Protein AF-A0A183F9S4-F1 (afdb_monomer_lite)

Foldseek 3Di:
DPQAADEVVVVVVVLVVDDDDDVNVVCCQPPVPRYAHDLVNLVVVLVVLVPDDADPDPVSNVVSVVVNVVSVVVSVVSVVVNVVVVVVVVVVQVVLVVLLVVLVVDDDDFDPPPFALALVLAPDWFKDDWADDDDPVCNRKIFDIDRLSVLRNPDDADPPDDRRPLLVVLLSSLLSCLQRGMVLSCVLLLEAQDSHPVPPPDPRRDHDPVVVLCSSLLSRCSSRNLNDPVLVDPDFPVRCVVPPDPVNVVVCVVLVVPQDPDSVSSRVVSVVSSVVSSSSSSSSSVSNRVSSVQQNQFDQDPVSTTDHDDPPDPPPPDDDDDDDDDDDDDDDDDDDDDDDDDD

Structure (mmCIF, N/CA/C/O backbone):
data_AF-A0A183F9S4-F1
#
_entry.id   AF-A0A183F9S4-F1
#
loop_
_atom_site.group_PDB
_atom_site.id
_atom_site.type_symbol
_atom_site.label_atom_id
_atom_site.label_alt_id
_atom_site.label_comp_id
_atom_site.label_asym_id
_atom_site.label_entity_id
_atom_site.label_seq_id
_atom_site.pdbx_PDB_ins_code
_atom_site.Cartn_x
_atom_site.Cartn_y
_atom_site.Cartn_z
_atom_site.occupancy
_atom_site.B_iso_or_equiv
_atom_site.auth_seq_id
_atom_site.auth_comp_id
_atom_site.auth_asym_id
_atom_site.auth_atom_id
_atom_site.pdbx_PDB_model_num
ATOM 1 N N . MET A 1 1 ? -6.839 1.588 11.666 1.00 31.11 1 MET A N 1
ATOM 2 C CA . MET A 1 1 ? -6.232 0.799 12.757 1.00 31.11 1 MET A CA 1
ATOM 3 C C . MET A 1 1 ? -5.803 1.758 13.847 1.00 31.11 1 MET A C 1
ATOM 5 O O . MET A 1 1 ? -5.272 2.819 13.537 1.00 31.11 1 MET A O 1
ATOM 9 N N . THR A 1 2 ? -6.095 1.443 15.103 1.00 35.00 2 THR A N 1
ATOM 10 C CA . THR A 1 2 ? -5.491 2.131 16.246 1.00 35.00 2 THR A CA 1
ATOM 11 C C . THR A 1 2 ? -4.002 1.820 16.217 1.00 35.00 2 THR A C 1
ATOM 13 O O . THR A 1 2 ? -3.643 0.664 16.406 1.00 35.00 2 THR A O 1
ATOM 16 N N . LYS A 1 3 ? -3.160 2.818 15.911 1.00 53.81 3 LYS A N 1
ATOM 17 C CA . LYS A 1 3 ? -1.701 2.718 16.083 1.00 53.81 3 LYS A CA 1
ATOM 18 C C . LYS A 1 3 ? -1.423 2.095 17.452 1.00 53.81 3 LYS A C 1
ATOM 20 O O . LYS A 1 3 ? -2.066 2.518 18.421 1.00 53.81 3 LYS A O 1
ATOM 25 N N . ASP A 1 4 ? -0.531 1.109 17.516 1.00 60.81 4 ASP A N 1
ATOM 26 C CA . ASP A 1 4 ? -0.196 0.448 18.774 1.00 60.81 4 ASP A CA 1
ATOM 27 C C . ASP A 1 4 ? 0.233 1.512 19.787 1.00 60.81 4 ASP A C 1
ATOM 29 O O . ASP A 1 4 ? 1.189 2.270 19.582 1.00 60.81 4 ASP A O 1
ATOM 33 N N . LYS A 1 5 ? -0.558 1.623 20.856 1.00 67.44 5 LYS A N 1
ATOM 34 C CA . LYS A 1 5 ? -0.269 2.527 21.960 1.00 67.44 5 LYS A CA 1
ATOM 35 C C . LYS A 1 5 ? 0.823 1.888 22.797 1.00 67.44 5 LYS A C 1
ATOM 37 O O . LYS A 1 5 ? 0.617 0.813 23.359 1.00 67.44 5 LYS A O 1
ATOM 42 N N . LEU A 1 6 ? 1.971 2.545 22.892 1.00 67.81 6 LEU A N 1
ATOM 43 C CA . LEU A 1 6 ? 3.080 2.047 23.691 1.00 67.81 6 LEU A CA 1
ATOM 44 C C . LEU A 1 6 ? 3.131 2.783 25.035 1.00 67.81 6 LEU A C 1
ATOM 46 O O . LEU A 1 6 ? 3.209 4.017 25.057 1.00 67.81 6 LEU A O 1
ATOM 50 N N . PRO A 1 7 ? 3.121 2.052 26.164 1.00 73.62 7 PRO A N 1
ATOM 51 C CA . PRO A 1 7 ? 3.350 2.647 27.472 1.00 73.62 7 PRO A CA 1
ATOM 52 C C . PRO A 1 7 ? 4.742 3.283 27.540 1.00 73.62 7 PRO A C 1
ATOM 54 O O . PRO A 1 7 ? 5.749 2.612 27.298 1.00 73.62 7 PRO A O 1
ATOM 57 N N . LEU A 1 8 ? 4.806 4.559 27.924 1.00 70.31 8 LEU A N 1
ATOM 58 C CA . LEU A 1 8 ? 6.058 5.322 28.000 1.00 70.31 8 LEU A CA 1
ATOM 59 C C . LEU A 1 8 ? 7.090 4.694 28.937 1.00 70.31 8 LEU A C 1
ATOM 61 O O . LEU A 1 8 ? 8.274 4.731 28.630 1.00 70.31 8 LEU A O 1
ATOM 65 N N . GLY A 1 9 ? 6.659 4.062 30.033 1.00 69.38 9 GLY A N 1
ATOM 66 C CA . GLY A 1 9 ? 7.574 3.365 30.943 1.00 69.38 9 GLY A CA 1
ATOM 67 C C . GLY A 1 9 ? 8.291 2.184 30.280 1.00 69.38 9 GLY A C 1
ATOM 68 O O . GLY A 1 9 ? 9.494 2.012 30.454 1.00 69.38 9 GLY A O 1
ATOM 69 N N . LYS A 1 10 ? 7.584 1.405 29.448 1.00 73.56 10 LYS A N 1
ATOM 70 C CA . LYS A 1 10 ? 8.188 0.300 28.682 1.00 73.56 10 LYS A CA 1
ATOM 71 C C . LYS A 1 10 ? 9.096 0.817 27.572 1.00 73.56 10 LYS A C 1
ATOM 73 O O . LYS A 1 10 ? 10.141 0.225 27.325 1.00 73.56 10 LYS A O 1
ATOM 78 N N . LEU A 1 11 ? 8.706 1.919 26.929 1.00 71.06 11 LEU A N 1
ATOM 79 C CA . LEU A 1 11 ? 9.535 2.586 25.930 1.00 71.06 11 LEU A CA 1
ATOM 80 C C . LEU A 1 11 ? 10.833 3.117 26.548 1.00 71.06 11 LEU A C 1
ATOM 82 O O . LEU A 1 11 ? 11.902 2.860 26.011 1.00 71.06 11 LEU A O 1
ATOM 86 N N . GLY 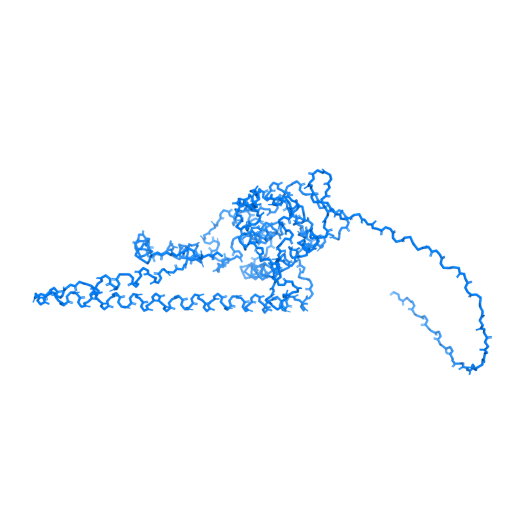A 1 12 ? 10.745 3.805 27.688 1.00 70.31 12 GLY A N 1
ATOM 87 C CA . GLY A 1 12 ? 11.902 4.312 28.421 1.00 70.31 12 GLY A CA 1
ATOM 88 C C . GLY A 1 12 ? 12.854 3.189 28.825 1.00 70.31 12 GLY A C 1
ATOM 89 O O . GLY A 1 12 ? 14.044 3.285 28.557 1.00 70.31 12 GLY A O 1
ATOM 90 N N . LEU A 1 13 ? 12.329 2.082 29.362 1.00 72.19 13 LEU A N 1
ATOM 91 C CA . LEU A 1 13 ? 13.128 0.892 29.676 1.00 72.19 13 LEU A CA 1
ATOM 92 C C . LEU A 1 13 ? 13.815 0.303 28.440 1.00 72.19 13 LEU A C 1
ATOM 94 O O . LEU A 1 13 ? 15.001 -0.002 28.502 1.00 72.19 13 LEU A O 1
ATOM 98 N N . ALA A 1 14 ? 13.097 0.171 27.322 1.00 68.12 14 ALA A N 1
ATOM 99 C CA . ALA A 1 14 ? 13.672 -0.331 26.077 1.00 68.12 14 ALA A CA 1
ATOM 100 C C . ALA A 1 14 ? 14.771 0.601 25.542 1.00 68.12 14 ALA A C 1
ATOM 102 O O . ALA A 1 14 ? 15.812 0.127 25.107 1.00 68.12 14 ALA A O 1
ATOM 103 N N . ILE A 1 15 ? 14.578 1.922 25.623 1.00 69.25 15 ILE A N 1
ATOM 104 C CA . ILE A 1 15 ? 15.583 2.913 25.217 1.00 69.25 15 ILE A CA 1
ATOM 105 C C . ILE A 1 15 ? 16.813 2.850 26.128 1.00 69.25 15 ILE A C 1
ATOM 107 O O . ILE A 1 15 ? 17.928 2.838 25.623 1.00 69.25 15 ILE A O 1
ATOM 111 N N . CYS A 1 16 ? 16.633 2.756 27.447 1.00 69.56 16 CYS A N 1
ATOM 112 C CA . CYS A 1 16 ? 17.742 2.631 28.399 1.00 69.56 16 CYS A CA 1
ATOM 113 C C . CYS A 1 16 ? 18.546 1.333 28.231 1.00 69.56 16 CYS A C 1
ATOM 115 O O . CYS A 1 16 ? 19.685 1.266 28.680 1.00 69.56 16 CYS A O 1
ATOM 117 N N . GLN A 1 17 ? 17.958 0.303 27.619 1.00 69.62 17 GLN A N 1
ATOM 118 C CA . GLN A 1 17 ? 18.630 -0.963 27.314 1.00 69.62 17 GLN A CA 1
ATOM 119 C C . GLN A 1 17 ? 19.451 -0.915 26.015 1.00 69.62 17 GLN A C 1
ATOM 121 O O . GLN A 1 17 ? 20.203 -1.852 25.752 1.00 69.62 17 GLN A O 1
ATOM 126 N N . HIS A 1 18 ? 19.326 0.145 25.209 1.00 63.94 18 HIS A N 1
ATOM 127 C CA . HIS A 1 18 ? 20.094 0.337 23.981 1.00 63.94 18 HIS A CA 1
ATOM 128 C C . HIS A 1 18 ? 21.225 1.353 24.193 1.00 63.94 18 HIS A C 1
ATOM 130 O O . HIS A 1 18 ? 21.000 2.453 24.695 1.00 63.94 18 HIS A O 1
ATOM 136 N N . ASP A 1 19 ? 22.445 0.983 23.794 1.00 54.03 19 ASP A N 1
ATOM 137 C CA . ASP A 1 19 ? 23.631 1.835 23.924 1.00 54.03 19 ASP A CA 1
ATOM 138 C C . ASP A 1 19 ? 23.555 3.074 23.006 1.00 54.03 19 ASP A C 1
ATOM 140 O O . ASP A 1 19 ? 22.995 3.034 21.908 1.00 54.03 19 ASP A O 1
ATOM 144 N N . ILE A 1 20 ? 24.143 4.184 23.461 1.00 56.69 20 ILE A N 1
ATOM 145 C CA . ILE A 1 20 ? 23.865 5.584 23.057 1.00 56.69 20 ILE A CA 1
ATOM 146 C C . ILE A 1 20 ? 24.221 5.934 21.583 1.00 56.69 20 ILE A C 1
ATOM 148 O O . ILE A 1 20 ? 24.004 7.060 21.139 1.00 56.69 20 ILE A O 1
ATOM 152 N N . LEU A 1 21 ? 24.733 4.999 20.775 1.00 59.22 21 LEU A N 1
ATOM 153 C CA . LEU A 1 21 ? 25.225 5.274 19.412 1.00 59.22 21 LEU A CA 1
ATOM 154 C C . LEU A 1 21 ? 24.376 4.620 18.295 1.00 59.22 21 LEU A C 1
ATOM 156 O O . LEU A 1 21 ? 23.160 4.787 18.265 1.00 59.22 21 LEU A O 1
ATOM 160 N N . ALA A 1 22 ? 24.983 3.984 17.288 1.00 53.28 22 ALA A N 1
ATOM 161 C CA . ALA A 1 22 ? 24.347 3.671 15.994 1.00 53.28 22 ALA A CA 1
ATOM 162 C C . ALA A 1 22 ? 23.080 2.784 16.072 1.00 53.28 22 ALA A C 1
ATOM 164 O O . ALA A 1 22 ? 22.198 2.874 15.205 1.00 53.28 22 ALA A O 1
ATOM 165 N N . ASP A 1 23 ? 22.954 1.985 17.133 1.00 56.38 23 ASP A N 1
ATOM 166 C CA . ASP A 1 23 ? 21.784 1.144 17.393 1.00 56.38 23 ASP A CA 1
ATOM 167 C C . ASP A 1 23 ? 20.556 1.962 17.807 1.00 56.38 23 ASP A C 1
ATOM 169 O O . ASP A 1 23 ? 19.437 1.609 17.432 1.00 56.38 23 ASP A O 1
ATOM 173 N N . TYR A 1 24 ? 20.745 3.106 18.474 1.00 60.88 24 TYR A N 1
ATOM 174 C CA . TYR A 1 24 ? 19.657 3.998 18.878 1.00 60.88 24 TYR A CA 1
ATOM 175 C C . TYR A 1 24 ? 18.937 4.597 17.663 1.00 60.88 24 TYR A C 1
ATOM 177 O O . TYR A 1 24 ? 17.716 4.501 17.545 1.00 60.88 24 TYR A O 1
ATOM 185 N N . HIS A 1 25 ? 19.676 5.153 16.699 1.00 57.00 25 HIS A N 1
ATOM 186 C CA . HIS A 1 25 ? 19.072 5.739 15.495 1.00 57.00 25 HIS A CA 1
ATOM 187 C C . HIS A 1 25 ? 18.354 4.698 14.628 1.00 57.00 25 HIS A C 1
ATOM 189 O O . HIS A 1 25 ? 17.280 4.981 14.087 1.00 57.00 25 HIS A O 1
ATOM 195 N N . THR A 1 26 ? 18.915 3.492 14.523 1.00 58.22 26 THR A N 1
ATOM 196 C CA . THR A 1 26 ? 18.311 2.383 13.774 1.00 58.22 26 THR A CA 1
ATOM 197 C C . THR A 1 26 ? 17.056 1.864 14.474 1.00 58.22 26 THR A C 1
ATOM 199 O O . THR A 1 26 ? 16.029 1.667 13.820 1.00 58.22 26 THR A O 1
ATOM 202 N N . PHE A 1 27 ? 17.098 1.714 15.801 1.00 60.97 27 PHE A N 1
ATOM 203 C CA . PHE A 1 27 ? 15.953 1.335 16.625 1.00 60.97 27 PHE A CA 1
ATOM 204 C C . PHE A 1 27 ? 14.816 2.352 16.498 1.00 60.97 27 PHE A C 1
ATOM 206 O O . PHE A 1 27 ? 13.700 1.981 16.135 1.00 60.97 27 PHE A O 1
ATOM 213 N N . ILE A 1 28 ? 15.103 3.641 16.692 1.00 63.38 28 ILE A N 1
ATOM 214 C CA . ILE A 1 28 ? 14.109 4.715 16.595 1.00 63.38 28 ILE A CA 1
ATOM 215 C C . ILE A 1 28 ? 13.491 4.762 15.192 1.00 63.38 28 ILE A C 1
ATOM 217 O O . ILE A 1 28 ? 12.269 4.738 15.055 1.00 63.38 28 ILE A O 1
ATOM 221 N N . SER A 1 29 ? 14.314 4.739 14.142 1.00 57.09 29 SER A N 1
ATOM 222 C CA . SER A 1 29 ? 13.833 4.870 12.759 1.00 57.09 29 SER A CA 1
ATOM 223 C C . SER A 1 29 ? 13.060 3.643 12.263 1.00 57.09 29 SER A C 1
ATOM 225 O O . SER A 1 29 ? 12.160 3.785 11.440 1.00 57.09 29 SER A O 1
ATOM 227 N N . CYS A 1 30 ? 13.384 2.436 12.744 1.00 53.50 30 CYS A N 1
ATOM 228 C CA . CYS A 1 30 ? 12.734 1.199 12.295 1.00 53.50 30 CYS A CA 1
ATOM 229 C C . CYS A 1 30 ? 11.545 0.764 13.159 1.00 53.50 30 CYS A C 1
ATOM 231 O O . CYS A 1 30 ? 10.660 0.090 12.640 1.00 53.50 30 CYS A O 1
ATOM 233 N N . LYS A 1 31 ? 11.540 1.074 14.464 1.00 58.03 31 LYS A N 1
ATOM 234 C CA . LYS A 1 31 ? 10.517 0.599 15.415 1.00 58.03 31 LYS A CA 1
ATOM 235 C C . LYS A 1 31 ? 9.542 1.686 15.855 1.00 58.03 31 LYS A C 1
ATOM 237 O O . LYS A 1 31 ? 8.407 1.346 16.165 1.00 58.03 31 LYS A O 1
ATOM 242 N N . MET A 1 32 ? 9.942 2.962 15.891 1.00 59.66 32 MET A N 1
ATOM 243 C CA . MET A 1 32 ? 9.060 4.036 16.375 1.00 59.66 32 MET A CA 1
ATOM 244 C C . MET A 1 32 ? 8.241 4.734 15.287 1.00 59.66 32 MET A C 1
ATOM 246 O O . MET A 1 32 ? 7.416 5.578 15.627 1.00 59.66 32 MET A O 1
ATOM 250 N N . GLY A 1 33 ? 8.417 4.385 14.007 1.00 56.62 33 GLY A N 1
ATOM 251 C CA . GLY A 1 33 ? 7.703 5.029 12.894 1.00 56.62 33 GLY A CA 1
ATOM 252 C C . GLY A 1 33 ? 6.175 5.046 13.052 1.00 56.62 33 GLY A C 1
ATOM 253 O O . GLY A 1 33 ? 5.537 6.037 12.700 1.00 56.62 33 GLY A O 1
ATOM 254 N N . ASP A 1 34 ? 5.612 4.006 13.676 1.00 57.59 34 ASP A N 1
ATOM 255 C CA . ASP A 1 34 ? 4.159 3.813 13.802 1.00 57.59 34 ASP A CA 1
ATOM 256 C C . ASP A 1 34 ? 3.636 3.800 15.244 1.00 57.59 34 ASP A C 1
ATOM 258 O O . ASP A 1 34 ? 2.431 3.660 15.475 1.00 57.59 34 ASP A O 1
ATOM 262 N N . VAL A 1 35 ? 4.517 3.978 16.228 1.00 64.50 35 VAL A N 1
ATOM 263 C CA . VAL A 1 35 ? 4.165 3.878 17.646 1.00 64.50 35 VAL A CA 1
ATOM 264 C C . VAL A 1 35 ? 3.612 5.205 18.157 1.00 64.50 35 VAL A C 1
ATOM 266 O O . VAL A 1 35 ? 4.207 6.264 17.960 1.00 64.50 35 VAL A O 1
ATOM 269 N N . ARG A 1 36 ? 2.478 5.151 18.864 1.00 68.19 36 ARG A N 1
ATOM 270 C CA . ARG A 1 36 ? 1.885 6.321 19.525 1.00 68.19 36 ARG A CA 1
ATOM 271 C C . ARG A 1 36 ? 2.065 6.198 21.041 1.00 68.19 36 ARG A C 1
ATOM 273 O O . ARG A 1 36 ? 1.768 5.134 21.585 1.00 68.19 36 ARG A O 1
ATOM 280 N N . PRO A 1 37 ? 2.526 7.239 21.748 1.00 72.81 37 PRO A N 1
ATOM 281 C CA . PRO A 1 37 ? 2.623 7.175 23.201 1.00 72.81 37 PRO A CA 1
ATOM 282 C C . PRO A 1 37 ? 1.227 7.059 23.836 1.00 72.81 37 PRO A C 1
ATOM 284 O O . PRO A 1 37 ? 0.276 7.716 23.400 1.00 72.81 37 PRO A O 1
ATOM 287 N N . ASP A 1 38 ? 1.084 6.212 24.861 1.00 78.19 38 ASP A N 1
ATOM 288 C CA . ASP A 1 38 ? -0.185 6.080 25.588 1.00 78.19 38 ASP A CA 1
ATOM 289 C C . ASP A 1 38 ? -0.384 7.227 26.588 1.00 78.19 38 ASP A C 1
ATOM 291 O O . ASP A 1 38 ? 0.042 7.161 27.742 1.00 78.19 38 ASP A O 1
ATOM 295 N N . VAL A 1 39 ? -1.077 8.277 26.144 1.00 78.38 39 VAL A N 1
ATOM 296 C CA . VAL A 1 39 ? -1.452 9.430 26.981 1.00 78.38 39 VAL A CA 1
ATOM 297 C C . VAL A 1 39 ? -2.277 9.006 28.204 1.00 78.38 39 VAL A C 1
ATOM 299 O O . VAL A 1 39 ? -2.167 9.613 29.269 1.00 78.38 39 VAL A O 1
ATOM 302 N N . GLU A 1 40 ? -3.095 7.959 28.077 1.00 80.12 40 GLU A N 1
ATOM 303 C CA . GLU A 1 40 ? -3.990 7.531 29.153 1.00 80.12 40 GLU A CA 1
ATOM 304 C C . GLU A 1 40 ? -3.231 6.849 30.291 1.00 80.12 40 GLU A C 1
ATOM 306 O O . GLU A 1 40 ? -3.612 6.993 31.449 1.00 80.12 40 GLU A O 1
ATOM 311 N N . GLU A 1 41 ? -2.118 6.178 29.996 1.00 79.69 41 GLU A N 1
ATOM 312 C CA . GLU A 1 41 ? -1.240 5.629 31.032 1.00 79.69 41 GLU A CA 1
ATOM 313 C C . GLU A 1 41 ? -0.601 6.736 31.874 1.00 79.69 41 GLU A C 1
ATOM 315 O O . GLU A 1 41 ? -0.626 6.669 33.101 1.00 79.69 41 GLU A O 1
ATOM 320 N N . GLY A 1 42 ? -0.108 7.803 31.235 1.00 76.19 42 GLY A N 1
ATOM 321 C CA . GLY A 1 42 ? 0.431 8.960 31.955 1.00 76.19 42 GLY A CA 1
ATOM 322 C C . GLY A 1 42 ? -0.606 9.597 32.886 1.00 76.19 42 GLY A C 1
ATOM 323 O O . GLY A 1 42 ? -0.306 9.902 34.041 1.00 76.19 42 GLY A O 1
ATOM 324 N N . LYS A 1 43 ? -1.855 9.735 32.419 1.00 80.88 43 LYS A N 1
ATOM 325 C CA . LYS A 1 43 ? -2.963 10.243 33.246 1.00 80.88 43 LYS A CA 1
ATOM 326 C C . LYS A 1 43 ? -3.291 9.315 34.416 1.00 80.88 43 LYS A C 1
ATOM 328 O O . LYS A 1 43 ? -3.517 9.816 35.513 1.00 80.88 43 LYS A O 1
ATOM 333 N N . ARG A 1 44 ? -3.292 7.991 34.215 1.00 83.94 44 ARG A N 1
ATOM 334 C CA . ARG A 1 44 ? -3.519 7.006 35.291 1.00 83.94 44 ARG A CA 1
ATOM 335 C C . ARG A 1 44 ? -2.456 7.101 36.386 1.00 83.94 44 ARG A C 1
ATOM 337 O O . ARG A 1 44 ? -2.798 7.061 37.567 1.00 83.94 44 ARG A O 1
ATOM 344 N N . ILE A 1 45 ? -1.188 7.273 36.012 1.00 81.38 45 ILE A N 1
ATOM 345 C CA . ILE A 1 45 ? -0.082 7.443 36.968 1.00 81.38 45 ILE A CA 1
ATOM 346 C C . ILE A 1 45 ? -0.261 8.740 37.767 1.00 81.38 45 ILE A C 1
ATOM 348 O O . ILE A 1 45 ? -0.218 8.705 38.996 1.00 81.38 45 ILE A O 1
ATOM 352 N N . ALA A 1 46 ? -0.554 9.858 37.095 1.00 81.62 46 ALA A N 1
ATOM 353 C CA . ALA A 1 46 ? -0.808 11.137 37.760 1.00 81.62 46 ALA A CA 1
ATOM 354 C C . ALA A 1 46 ? -2.016 11.068 38.717 1.00 81.62 46 ALA A C 1
ATOM 356 O O . ALA A 1 46 ? -1.948 11.557 39.844 1.00 81.62 46 ALA A O 1
ATOM 357 N N . GLN A 1 47 ? -3.099 10.401 38.302 1.00 84.75 47 GLN A N 1
ATOM 358 C CA . GLN A 1 47 ? -4.277 10.158 39.143 1.00 84.75 47 GLN A CA 1
ATOM 359 C C . GLN A 1 47 ? -3.934 9.313 40.372 1.00 84.75 47 GLN A C 1
ATOM 361 O O . GLN A 1 47 ? -4.319 9.664 41.487 1.00 84.75 47 GLN A O 1
ATOM 366 N N . THR A 1 48 ? -3.164 8.240 40.188 1.00 84.50 48 THR A N 1
ATOM 367 C CA . THR A 1 48 ? -2.705 7.388 41.292 1.00 84.50 48 THR A CA 1
ATOM 368 C C . THR A 1 48 ? -1.892 8.205 42.289 1.00 84.50 48 THR A C 1
ATOM 370 O O . THR A 1 48 ? -2.164 8.149 43.485 1.00 84.50 48 THR A O 1
ATOM 373 N N . LEU A 1 49 ? -0.967 9.041 41.812 1.00 81.69 49 LEU A N 1
ATOM 374 C CA . LEU A 1 49 ? -0.152 9.890 42.675 1.00 81.69 49 LEU A CA 1
ATOM 375 C C . LEU A 1 49 ? -0.989 10.924 43.446 1.00 81.69 49 LEU A C 1
ATOM 377 O O . LEU A 1 49 ? -0.749 11.150 44.629 1.00 81.69 49 LEU A O 1
ATOM 381 N N . SER A 1 50 ? -2.011 11.498 42.803 1.00 81.69 50 SER A N 1
ATOM 382 C CA . SER A 1 50 ? -2.934 12.450 43.438 1.00 81.69 50 SER A CA 1
ATOM 383 C C . SER A 1 50 ? -3.821 11.827 44.523 1.00 81.69 50 SER A C 1
ATOM 385 O O . SER A 1 50 ? -4.331 12.543 45.380 1.00 81.69 50 SER A O 1
ATOM 387 N N . SER A 1 51 ? -3.993 10.499 44.503 1.00 83.75 51 SER A N 1
ATOM 388 C CA . SER A 1 51 ? -4.791 9.759 45.489 1.00 83.75 51 SER A CA 1
ATOM 389 C C . SER A 1 51 ? -4.019 9.383 46.759 1.00 83.75 51 SER A C 1
ATOM 391 O O . SER A 1 51 ? -4.623 8.968 47.748 1.00 83.75 51 SER A O 1
ATOM 393 N N . VAL A 1 52 ? -2.689 9.529 46.753 1.00 82.94 52 VAL A N 1
ATOM 394 C CA . VAL A 1 52 ? -1.839 9.203 47.902 1.00 82.94 52 VAL A CA 1
ATOM 395 C C . VAL A 1 52 ? -1.972 10.297 48.968 1.00 82.94 52 VAL A C 1
ATOM 397 O O . VAL A 1 52 ? -1.881 11.490 48.679 1.00 82.94 52 VAL A O 1
ATOM 400 N N . GLN A 1 53 ? -2.192 9.896 50.221 1.00 82.75 53 GLN A N 1
ATOM 401 C CA . GLN A 1 53 ? -2.270 10.821 51.354 1.00 82.75 53 GLN A CA 1
ATOM 402 C C . GLN A 1 53 ? -0.928 11.530 51.586 1.00 82.75 53 GLN A C 1
ATOM 404 O O . GLN A 1 53 ? 0.131 10.909 51.490 1.00 82.75 53 GLN A O 1
ATOM 409 N N . GLN A 1 54 ? -0.964 12.823 51.928 1.00 80.31 54 GLN A N 1
ATOM 410 C CA . GLN A 1 54 ? 0.265 13.583 52.162 1.00 80.31 54 GLN A CA 1
ATOM 411 C C . GLN A 1 54 ? 1.048 13.045 53.374 1.00 80.31 54 GLN A C 1
ATOM 413 O O . GLN A 1 54 ? 0.482 12.943 54.466 1.00 80.31 54 GLN A O 1
ATOM 418 N N . PRO A 1 55 ? 2.360 12.781 53.226 1.00 83.44 55 PRO A N 1
ATOM 419 C CA . PRO A 1 55 ? 3.214 12.394 54.337 1.00 83.44 55 PRO A CA 1
ATOM 420 C C . PRO A 1 55 ? 3.334 13.508 55.384 1.00 83.44 55 PRO A C 1
ATOM 422 O O . PRO A 1 55 ? 3.471 14.700 55.071 1.00 83.44 55 PRO A O 1
ATOM 425 N N . SER A 1 56 ? 3.348 13.106 56.653 1.00 81.69 56 SER A N 1
ATOM 426 C CA . SER A 1 56 ? 3.672 13.981 57.783 1.00 81.69 56 SER A CA 1
ATOM 427 C C . SER A 1 56 ? 5.157 14.363 57.804 1.00 81.69 56 SER A C 1
ATOM 429 O O . SER A 1 56 ? 5.483 15.492 58.172 1.00 81.69 56 SER A O 1
ATOM 431 N N . ASP A 1 57 ? 6.032 13.465 57.344 1.00 92.69 57 ASP A N 1
ATOM 432 C CA . ASP A 1 57 ? 7.475 13.676 57.224 1.00 92.69 57 ASP A CA 1
ATOM 433 C C . ASP A 1 57 ? 7.832 14.683 56.112 1.00 92.69 57 ASP A C 1
ATOM 435 O O . ASP A 1 57 ? 7.304 14.631 54.996 1.00 92.69 57 ASP A O 1
ATOM 439 N N . LEU A 1 58 ? 8.740 15.612 56.427 1.00 87.75 58 LEU A N 1
ATOM 440 C CA . LEU A 1 58 ? 9.144 16.694 55.528 1.00 87.75 58 LEU A CA 1
ATOM 441 C C . LEU A 1 58 ? 9.911 16.185 54.299 1.00 87.75 58 LEU A C 1
ATOM 443 O O . LEU A 1 58 ? 9.651 16.659 53.192 1.00 87.75 58 LEU A O 1
ATOM 447 N N . ALA A 1 59 ? 10.824 15.227 54.476 1.00 87.69 59 ALA A N 1
ATOM 448 C CA . ALA A 1 59 ? 11.623 14.678 53.385 1.00 87.69 59 ALA A CA 1
ATOM 449 C C . ALA A 1 59 ? 10.745 13.857 52.432 1.00 87.69 59 ALA A C 1
ATOM 451 O O . ALA A 1 59 ? 10.834 14.015 51.213 1.00 87.69 59 ALA A O 1
ATOM 452 N N . LEU A 1 60 ? 9.822 13.052 52.972 1.00 84.81 60 LEU A N 1
ATOM 453 C CA . LEU A 1 60 ? 8.852 12.310 52.161 1.00 84.81 60 LEU A CA 1
ATOM 454 C C . LEU A 1 60 ? 7.891 13.238 51.412 1.00 84.81 60 LEU A C 1
ATOM 456 O O . LEU A 1 60 ? 7.563 12.971 50.257 1.00 84.81 60 LEU A O 1
ATOM 460 N N . ARG A 1 61 ? 7.471 14.354 52.019 1.00 84.94 61 ARG A N 1
ATOM 461 C CA . ARG A 1 61 ? 6.633 15.356 51.344 1.00 84.94 61 ARG A CA 1
ATOM 462 C C . ARG A 1 61 ? 7.368 16.034 50.189 1.00 84.94 61 ARG A C 1
ATOM 464 O O . ARG A 1 61 ? 6.797 16.191 49.114 1.00 84.94 61 ARG A O 1
ATOM 471 N N . GLN A 1 62 ? 8.630 16.413 50.389 1.00 85.94 62 GLN A N 1
ATOM 472 C CA . GLN A 1 62 ? 9.458 16.991 49.327 1.00 85.94 62 GLN A CA 1
ATOM 473 C C . GLN A 1 62 ? 9.664 16.004 48.175 1.00 85.94 62 GLN A C 1
ATOM 475 O O . GLN A 1 62 ? 9.488 16.379 47.018 1.00 85.94 62 GLN A O 1
ATOM 480 N N . LEU A 1 63 ? 9.956 14.738 48.483 1.00 87.00 63 LEU A N 1
ATOM 481 C CA . LEU A 1 63 ? 10.076 13.689 47.474 1.00 87.00 63 LEU A CA 1
ATOM 482 C C . LEU A 1 63 ? 8.765 13.503 46.697 1.00 87.00 63 LEU A C 1
ATOM 484 O O . LEU A 1 63 ? 8.781 13.446 45.470 1.00 87.00 63 LEU A O 1
ATOM 488 N N . MET A 1 64 ? 7.626 13.467 47.391 1.00 87.44 64 MET A N 1
ATOM 489 C CA . MET A 1 64 ? 6.314 13.324 46.759 1.00 87.44 64 MET A CA 1
ATOM 490 C C . MET A 1 64 ? 5.984 14.495 45.823 1.00 87.44 64 MET A C 1
ATOM 492 O O . MET A 1 64 ? 5.440 14.272 44.743 1.00 87.44 64 MET A O 1
ATOM 496 N N . ASN A 1 65 ? 6.368 15.722 46.188 1.00 84.94 65 ASN A N 1
ATOM 497 C CA . ASN A 1 65 ? 6.218 16.887 45.317 1.00 84.94 65 ASN A CA 1
ATOM 498 C C . ASN A 1 65 ? 7.064 16.753 44.043 1.00 84.94 65 ASN A C 1
ATOM 500 O O . ASN A 1 65 ? 6.538 16.944 42.952 1.00 84.94 65 ASN A O 1
ATOM 504 N N . VAL A 1 66 ? 8.331 16.336 44.160 1.00 89.06 66 VAL A N 1
ATOM 505 C CA . VAL A 1 66 ? 9.203 16.107 42.992 1.00 89.06 66 VAL A CA 1
ATOM 506 C C . VAL A 1 66 ? 8.621 15.039 42.065 1.00 89.06 66 VAL A C 1
ATOM 508 O O . VAL A 1 66 ? 8.605 15.222 40.849 1.00 89.06 66 VAL A O 1
ATOM 511 N N . VAL A 1 67 ? 8.105 13.937 42.617 1.00 88.12 67 VAL A N 1
ATOM 512 C CA . VAL A 1 67 ? 7.468 12.875 41.820 1.00 88.12 67 VAL A CA 1
ATOM 513 C C . VAL A 1 67 ? 6.185 13.382 41.147 1.00 88.12 67 VAL A C 1
ATOM 515 O O . VAL A 1 67 ? 5.912 13.025 40.000 1.00 88.12 67 VAL A O 1
ATOM 518 N N . SER A 1 68 ? 5.421 14.251 41.813 1.00 84.56 68 SER A N 1
ATOM 519 C CA . SER A 1 68 ? 4.228 14.892 41.242 1.00 84.56 68 SER A CA 1
ATOM 520 C C . SER A 1 68 ? 4.579 15.812 40.079 1.00 84.56 68 SER A C 1
ATOM 522 O O . SER A 1 68 ? 3.998 15.692 38.998 1.00 84.56 68 SER A O 1
ATOM 524 N N . ASP A 1 69 ? 5.597 16.654 40.248 1.00 84.62 69 ASP A N 1
ATOM 525 C CA . ASP A 1 69 ? 6.090 17.539 39.195 1.00 84.62 69 ASP A CA 1
ATOM 526 C C . ASP A 1 69 ? 6.620 16.737 37.999 1.00 84.62 69 ASP A C 1
ATOM 528 O O . ASP A 1 69 ? 6.280 17.034 36.852 1.00 84.62 69 ASP A O 1
ATOM 532 N N . GLN A 1 70 ? 7.372 15.659 38.247 1.00 86.44 70 GLN A N 1
ATOM 533 C CA . GLN A 1 70 ? 7.819 14.735 37.200 1.00 86.44 70 GLN A CA 1
ATOM 534 C C . GLN A 1 70 ? 6.647 14.080 36.466 1.00 86.44 70 GLN A C 1
ATOM 536 O O . GLN A 1 70 ? 6.639 14.051 35.235 1.00 86.44 70 GLN A O 1
ATOM 541 N N . SER A 1 71 ? 5.634 13.603 37.192 1.00 85.31 71 SER A N 1
ATOM 542 C CA . SER A 1 71 ? 4.431 13.017 36.598 1.00 85.31 71 SER A CA 1
ATOM 543 C C . SER A 1 71 ? 3.699 14.025 35.706 1.00 85.31 71 SER A C 1
ATOM 545 O O . SER A 1 71 ? 3.335 13.705 34.573 1.00 85.31 71 SER A O 1
ATOM 547 N N . ASN A 1 72 ? 3.532 15.263 36.173 1.00 82.38 72 ASN A N 1
ATOM 548 C CA . ASN A 1 72 ? 2.891 16.332 35.407 1.00 82.38 72 ASN A CA 1
ATOM 549 C C . ASN A 1 72 ? 3.687 16.690 34.142 1.00 82.38 72 ASN A C 1
ATOM 551 O O . ASN A 1 72 ? 3.102 16.821 33.064 1.00 82.38 72 ASN A O 1
ATOM 555 N N . MET A 1 73 ? 5.020 16.779 34.238 1.00 83.00 73 MET A N 1
ATOM 556 C CA . MET A 1 73 ? 5.893 16.996 33.079 1.00 83.00 73 MET A CA 1
ATOM 557 C C . MET A 1 73 ? 5.785 15.862 32.055 1.00 83.00 73 MET A C 1
ATOM 559 O O . MET A 1 73 ? 5.681 16.131 30.858 1.00 83.00 73 MET A O 1
ATOM 563 N N . ILE A 1 74 ? 5.761 14.602 32.504 1.00 83.75 74 ILE A N 1
ATOM 564 C CA . ILE A 1 74 ? 5.615 13.434 31.623 1.00 83.75 74 ILE A CA 1
ATOM 565 C C . ILE A 1 74 ? 4.276 13.490 30.882 1.00 83.75 74 ILE A C 1
ATOM 567 O O . ILE A 1 74 ? 4.251 13.297 29.666 1.00 83.75 74 ILE A O 1
ATOM 571 N N . VAL A 1 75 ? 3.172 13.799 31.571 1.00 81.94 75 VAL A N 1
ATOM 572 C CA . VAL A 1 75 ? 1.851 13.949 30.936 1.00 81.94 75 VAL A CA 1
ATOM 573 C C . VAL A 1 75 ? 1.860 15.081 29.904 1.00 81.94 75 VAL A C 1
ATOM 575 O O . VAL A 1 75 ? 1.397 14.880 28.779 1.00 81.94 75 VAL A O 1
ATOM 578 N N . GLY A 1 76 ? 2.428 16.241 30.248 1.00 80.19 76 GLY A N 1
ATOM 579 C CA . GLY A 1 76 ? 2.535 17.390 29.346 1.00 80.19 76 GLY A CA 1
ATOM 580 C C . GLY A 1 76 ? 3.352 17.091 28.085 1.00 80.19 76 GLY A C 1
ATOM 581 O O . GLY A 1 76 ? 2.888 17.342 26.972 1.00 80.19 76 GLY A O 1
ATOM 582 N N . LEU A 1 77 ? 4.532 16.483 28.241 1.00 82.81 77 LEU A N 1
ATOM 583 C CA . LEU A 1 77 ? 5.382 16.057 27.123 1.00 82.81 77 LEU A CA 1
ATOM 584 C C . LEU A 1 77 ? 4.689 15.009 26.253 1.00 82.81 77 LEU A C 1
ATOM 586 O O . LEU A 1 77 ? 4.724 15.100 25.028 1.00 82.81 77 LEU A O 1
ATOM 590 N N . THR A 1 78 ? 4.008 14.047 26.874 1.00 80.44 78 THR A N 1
ATOM 591 C CA . THR A 1 78 ? 3.262 13.004 26.165 1.00 80.44 78 THR A CA 1
ATOM 592 C C . THR A 1 78 ? 2.158 13.601 25.296 1.00 80.44 78 THR A C 1
ATOM 594 O O . THR A 1 78 ? 2.035 13.236 24.128 1.00 80.44 78 THR A O 1
ATOM 597 N N . ALA A 1 79 ? 1.394 14.560 25.825 1.00 77.94 79 ALA A N 1
ATOM 598 C CA . ALA A 1 79 ? 0.359 15.262 25.071 1.00 77.94 79 ALA A CA 1
ATOM 599 C C . ALA A 1 79 ? 0.941 16.134 23.941 1.00 77.94 79 ALA A C 1
ATOM 601 O O . ALA A 1 79 ? 0.379 16.181 22.845 1.00 77.94 79 ALA A O 1
ATOM 602 N N . ALA A 1 80 ? 2.079 16.797 24.173 1.00 78.69 80 ALA A N 1
ATOM 603 C CA . ALA A 1 80 ? 2.761 17.589 23.151 1.00 78.69 80 ALA A CA 1
ATOM 604 C C . ALA A 1 80 ? 3.273 16.713 21.994 1.00 78.69 80 ALA A C 1
ATOM 606 O O . ALA A 1 80 ? 3.033 17.031 20.828 1.00 78.69 80 ALA A O 1
ATOM 607 N N . VAL A 1 81 ? 3.917 15.581 22.303 1.00 82.31 81 VAL A N 1
ATOM 608 C CA . VAL A 1 81 ? 4.367 14.600 21.301 1.00 82.31 81 VAL A CA 1
ATOM 609 C C . VAL A 1 81 ? 3.176 14.030 20.538 1.00 82.31 81 VAL A C 1
ATOM 611 O O . VAL A 1 81 ? 3.221 13.946 19.312 1.00 82.31 81 VAL A O 1
ATOM 614 N N . ASP A 1 82 ? 2.089 13.696 21.233 1.00 79.50 82 ASP A N 1
ATOM 615 C CA . ASP A 1 82 ? 0.861 13.212 20.609 1.00 79.50 82 ASP A CA 1
ATOM 616 C C . ASP A 1 82 ? 0.294 14.209 19.584 1.00 79.50 82 ASP A C 1
ATOM 618 O O . ASP A 1 82 ? 0.009 13.848 18.440 1.00 79.50 82 ASP A O 1
ATOM 622 N N . SER A 1 83 ? 0.222 15.486 19.966 1.00 77.88 83 SER A N 1
ATOM 623 C CA . SER A 1 83 ? -0.208 16.583 19.095 1.00 77.88 83 SER A CA 1
ATOM 624 C C . SER A 1 83 ? 0.697 16.735 17.865 1.00 77.88 83 SER A C 1
ATOM 626 O O . SER A 1 83 ? 0.208 16.820 16.733 1.00 77.88 83 SER A O 1
ATOM 628 N N . CYS A 1 84 ? 2.021 16.683 18.050 1.00 77.69 84 CYS A N 1
ATOM 629 C CA . CYS A 1 84 ? 2.987 16.695 16.951 1.00 77.69 84 CYS A CA 1
ATOM 630 C C . CYS A 1 84 ? 2.784 15.512 15.995 1.00 77.69 84 CYS A C 1
ATOM 632 O O . CYS A 1 84 ? 2.768 15.710 14.782 1.00 77.69 84 CYS A O 1
ATOM 634 N N . MET A 1 85 ? 2.565 14.301 16.513 1.00 76.81 85 MET A N 1
ATOM 635 C CA . MET A 1 85 ? 2.326 13.101 15.701 1.00 76.81 85 MET A CA 1
ATOM 636 C C . MET A 1 85 ? 1.018 13.187 14.903 1.00 76.81 85 MET A C 1
ATOM 638 O O . MET A 1 85 ? 0.977 12.796 13.731 1.00 76.81 85 MET A O 1
ATOM 642 N N . VAL A 1 86 ? -0.048 13.738 15.493 1.00 76.56 86 VAL A N 1
ATOM 643 C CA . VAL A 1 86 ? -1.309 14.013 14.783 1.00 76.56 86 VAL A CA 1
ATOM 644 C C . VAL A 1 86 ? -1.078 15.022 13.657 1.00 76.56 86 VAL A C 1
ATOM 646 O O . VAL A 1 86 ? -1.490 14.782 12.520 1.00 76.56 86 VAL A O 1
ATOM 649 N N . ARG A 1 87 ? -0.361 16.117 13.933 1.00 76.50 87 ARG A N 1
ATOM 650 C CA . ARG A 1 87 ? -0.051 17.148 12.934 1.00 76.50 87 ARG A CA 1
ATOM 651 C C . ARG A 1 87 ? 0.854 16.626 11.816 1.00 76.50 87 ARG A C 1
ATOM 653 O O . ARG A 1 87 ? 0.612 16.945 10.657 1.00 76.50 87 ARG A O 1
ATOM 660 N N . LEU A 1 88 ? 1.842 15.790 12.133 1.00 76.88 88 LEU A N 1
ATOM 661 C CA . LEU A 1 88 ? 2.681 15.106 11.145 1.00 76.88 88 LEU A CA 1
ATOM 662 C C . LEU A 1 88 ? 1.853 14.188 10.247 1.00 76.88 88 LEU A C 1
ATOM 664 O O . LEU A 1 88 ? 2.005 14.237 9.032 1.00 76.88 88 LEU A O 1
ATOM 668 N N . THR A 1 89 ? 0.928 13.415 10.822 1.00 72.25 89 THR A N 1
ATOM 669 C CA . THR A 1 89 ? 0.019 12.556 10.044 1.00 72.25 89 THR A CA 1
ATOM 670 C C . THR A 1 89 ? -0.852 13.398 9.098 1.00 72.25 89 THR A C 1
ATOM 672 O O . THR A 1 89 ? -1.043 13.044 7.935 1.00 72.25 89 THR A O 1
ATOM 675 N N . GLN A 1 90 ? -1.332 14.557 9.561 1.00 74.12 90 GLN A N 1
ATOM 676 C CA . GLN A 1 90 ? -2.090 15.496 8.730 1.00 74.12 90 GLN A CA 1
ATOM 677 C C . GLN A 1 90 ? -1.238 16.095 7.600 1.00 74.12 90 GLN A C 1
ATOM 679 O O . GLN A 1 90 ? -1.702 16.180 6.464 1.00 74.12 90 GLN A O 1
ATOM 684 N N . LEU A 1 91 ? 0.009 16.478 7.882 1.00 74.94 91 LEU A N 1
ATOM 685 C CA . LEU A 1 91 ? 0.942 16.978 6.870 1.00 74.94 91 LEU A CA 1
ATOM 686 C C . LEU A 1 91 ? 1.293 15.902 5.840 1.00 74.94 91 LEU A C 1
ATOM 688 O O . LEU A 1 91 ? 1.312 16.190 4.649 1.00 74.94 91 LEU A O 1
ATOM 692 N N . GLN A 1 92 ? 1.513 14.657 6.268 1.00 72.50 92 GLN A N 1
ATOM 693 C CA . GLN A 1 92 ? 1.733 13.521 5.368 1.00 72.50 92 GLN A CA 1
ATOM 694 C C . GLN A 1 92 ? 0.539 13.313 4.433 1.00 72.50 92 GLN A C 1
ATOM 696 O O . GLN A 1 92 ? 0.725 13.100 3.236 1.00 72.50 92 GLN A O 1
ATOM 701 N N . LYS A 1 93 ? -0.686 13.433 4.954 1.00 72.06 93 LYS A N 1
ATOM 702 C CA . LYS A 1 93 ? -1.908 13.360 4.149 1.00 72.06 93 LYS A CA 1
ATOM 703 C C . LYS A 1 93 ? -1.995 14.499 3.132 1.00 72.06 93 LYS A C 1
ATOM 705 O O . LYS A 1 93 ? -2.207 14.238 1.952 1.00 72.06 93 LYS A O 1
ATOM 710 N N . GLN A 1 94 ? -1.770 15.740 3.563 1.00 74.81 94 GLN A N 1
ATOM 711 C CA . GLN A 1 94 ? -1.752 16.905 2.670 1.00 74.81 94 GLN A CA 1
ATOM 712 C C . GLN A 1 94 ? -0.666 16.785 1.597 1.00 74.81 94 GLN A C 1
ATOM 714 O O . GLN A 1 94 ? -0.904 17.108 0.435 1.00 74.81 94 GLN A O 1
ATOM 719 N N . LEU A 1 95 ? 0.511 16.272 1.958 1.00 73.75 95 LEU A N 1
ATOM 720 C CA . LEU A 1 95 ? 1.590 16.003 1.017 1.00 73.75 95 LEU A CA 1
ATOM 721 C C . LEU A 1 95 ? 1.182 14.923 0.011 1.00 73.75 95 LEU A C 1
ATOM 723 O O . LEU A 1 95 ? 1.391 15.107 -1.183 1.00 73.75 95 LEU A O 1
ATOM 727 N N . ALA A 1 96 ? 0.562 13.827 0.454 1.00 70.19 96 ALA A N 1
ATOM 728 C CA . ALA A 1 96 ? 0.064 12.784 -0.440 1.00 70.19 96 ALA A CA 1
ATOM 729 C C . ALA A 1 96 ? -0.992 13.324 -1.423 1.00 70.19 96 ALA A C 1
ATOM 731 O O . ALA A 1 96 ? -0.961 12.992 -2.611 1.00 70.19 96 ALA A O 1
ATOM 732 N N . GLU A 1 97 ? -1.886 14.202 -0.963 1.00 72.75 97 GLU A N 1
ATOM 733 C CA . GLU A 1 97 ? -2.872 14.884 -1.807 1.00 72.75 97 GLU A CA 1
ATOM 734 C C . GLU A 1 97 ? -2.212 15.839 -2.810 1.00 72.75 97 GLU A C 1
ATOM 736 O O . GLU A 1 97 ? -2.530 15.800 -4.004 1.00 72.75 97 GLU A O 1
ATOM 741 N N . ALA A 1 98 ? -1.253 16.650 -2.359 1.00 71.44 98 ALA A N 1
ATOM 742 C CA . ALA A 1 98 ? -0.492 17.560 -3.207 1.00 71.44 98 ALA A CA 1
ATOM 743 C C . ALA A 1 98 ? 0.300 16.791 -4.274 1.00 71.44 98 ALA A C 1
ATOM 745 O O . ALA A 1 98 ? 0.167 17.085 -5.463 1.00 71.44 98 ALA A O 1
ATOM 746 N N . VAL A 1 99 ? 1.034 15.744 -3.885 1.00 69.00 99 VAL A N 1
ATOM 747 C CA . VAL A 1 99 ? 1.756 14.855 -4.806 1.00 69.00 99 VAL A CA 1
ATOM 748 C C . VAL A 1 99 ? 0.784 14.211 -5.790 1.00 69.00 99 VAL A C 1
ATOM 750 O O . VAL A 1 99 ? 1.053 14.212 -6.987 1.00 69.00 99 VAL A O 1
ATOM 753 N N . SER A 1 100 ? -0.381 13.735 -5.340 1.00 66.44 100 SER A N 1
ATOM 754 C CA . SER A 1 100 ? -1.401 13.193 -6.245 1.00 66.44 100 SER A CA 1
ATOM 755 C C . SER A 1 100 ? -1.877 14.224 -7.271 1.00 66.44 100 SER A C 1
ATOM 757 O O . SER A 1 100 ? -2.046 13.896 -8.447 1.00 66.44 100 SER A O 1
ATOM 759 N N . SER A 1 101 ? -2.078 15.475 -6.854 1.00 65.81 101 SER A N 1
ATOM 760 C CA . SER A 1 101 ? -2.502 16.560 -7.744 1.00 65.81 101 SER A CA 1
ATOM 761 C C . SER A 1 101 ? -1.441 16.919 -8.790 1.00 65.81 101 SER A C 1
ATOM 763 O O . SER A 1 101 ? -1.791 17.170 -9.943 1.00 65.81 101 SER A O 1
ATOM 765 N N . VAL A 1 102 ? -0.159 16.883 -8.412 1.00 66.75 102 VAL A N 1
ATOM 766 C CA . VAL A 1 102 ? 0.979 17.137 -9.306 1.00 66.75 102 VAL A CA 1
ATOM 767 C C . VAL A 1 102 ? 1.153 15.979 -10.282 1.00 66.75 102 VAL A C 1
ATOM 769 O O . VAL A 1 102 ? 1.230 16.209 -11.482 1.00 66.75 102 VAL A O 1
ATOM 772 N N . VAL A 1 103 ? 1.114 14.736 -9.793 1.00 61.25 103 VAL A N 1
ATOM 773 C CA . VAL A 1 103 ? 1.241 13.516 -10.608 1.00 61.25 103 VAL A CA 1
ATOM 774 C C . VAL A 1 103 ? 0.138 13.406 -11.666 1.00 61.25 103 VAL A C 1
ATOM 776 O O . VAL A 1 103 ? 0.375 12.884 -12.748 1.00 61.25 103 VAL A O 1
ATOM 779 N N . LYS A 1 104 ? -1.069 13.925 -11.405 1.00 58.94 104 LYS A N 1
ATOM 780 C CA . LYS A 1 104 ? -2.139 13.995 -12.420 1.00 58.94 104 LYS A CA 1
ATOM 781 C C . LYS A 1 104 ? -1.839 14.977 -13.563 1.00 58.94 104 LYS A C 1
ATOM 783 O O . LYS A 1 104 ? -2.500 14.888 -14.592 1.00 58.94 104 LYS A O 1
ATOM 788 N N . LYS A 1 105 ? -0.916 15.926 -13.368 1.00 56.03 105 LYS A N 1
ATOM 789 C CA . LYS A 1 105 ? -0.562 16.982 -14.332 1.00 56.03 105 LYS A CA 1
ATOM 790 C C . LYS A 1 105 ? 0.749 16.709 -15.074 1.00 56.03 105 LYS A C 1
ATOM 792 O O . LYS A 1 105 ? 0.981 17.328 -16.107 1.00 56.03 105 LYS A O 1
ATOM 797 N N . THR A 1 106 ? 1.598 15.815 -14.575 1.00 50.50 106 THR A N 1
ATOM 798 C CA . THR A 1 106 ? 2.841 15.412 -15.244 1.00 50.50 106 THR A CA 1
ATOM 799 C C . THR A 1 106 ? 2.605 14.256 -16.225 1.00 50.50 106 THR A C 1
ATOM 801 O O . THR A 1 106 ? 1.781 13.381 -15.949 1.00 50.50 106 THR A O 1
ATOM 804 N N . PRO A 1 107 ? 3.314 14.220 -17.373 1.00 53.09 107 PRO A N 1
ATOM 805 C CA . PRO A 1 107 ? 3.296 13.062 -18.265 1.00 53.09 107 PRO A CA 1
ATOM 806 C C . PRO A 1 107 ? 3.702 11.794 -17.501 1.00 53.09 107 PRO A C 1
ATOM 808 O O . PRO A 1 107 ? 4.489 11.875 -16.555 1.00 53.09 107 PRO A O 1
ATOM 811 N N . GLU A 1 108 ? 3.137 10.640 -17.891 1.00 56.53 108 GLU A N 1
ATOM 812 C CA . GLU A 1 108 ? 3.366 9.344 -17.233 1.00 56.53 108 GLU A CA 1
ATOM 813 C C . GLU A 1 108 ? 4.854 9.158 -16.924 1.00 56.53 108 GLU A C 1
ATOM 815 O O . GLU A 1 108 ? 5.692 9.183 -17.826 1.00 56.53 108 GLU A O 1
ATOM 820 N N . ALA A 1 109 ? 5.179 9.023 -15.635 1.00 58.19 109 ALA A N 1
ATOM 821 C CA . ALA A 1 109 ? 6.548 8.852 -15.178 1.00 58.19 109 ALA A CA 1
ATOM 822 C C . ALA A 1 109 ? 7.122 7.585 -15.819 1.00 58.19 109 ALA A C 1
ATOM 824 O O . ALA A 1 109 ? 6.786 6.481 -15.400 1.00 58.19 109 ALA A O 1
ATOM 825 N N . LYS A 1 110 ? 7.962 7.725 -16.846 1.00 63.88 110 LYS A N 1
ATOM 826 C CA . LYS A 1 110 ? 8.577 6.573 -17.505 1.00 63.88 110 LYS A CA 1
ATOM 827 C C . LYS A 1 110 ? 9.549 5.912 -16.528 1.00 63.88 110 LYS A C 1
ATOM 829 O O . LYS A 1 110 ? 10.411 6.578 -15.958 1.00 63.88 110 LYS A O 1
ATOM 834 N N . LEU A 1 111 ? 9.365 4.615 -16.297 1.00 71.69 111 LEU A N 1
ATOM 835 C CA . LEU A 1 111 ? 10.429 3.774 -15.752 1.00 71.69 111 LEU A CA 1
ATOM 836 C C . LEU A 1 111 ? 11.473 3.550 -16.858 1.00 71.69 111 LEU A C 1
ATOM 838 O O . LEU A 1 111 ? 11.121 3.693 -18.034 1.00 71.69 111 LEU A O 1
ATOM 842 N N . PRO A 1 112 ? 12.727 3.210 -16.514 1.00 63.97 112 PRO A N 1
ATOM 843 C CA . PRO A 1 112 ? 13.740 2.844 -17.504 1.00 63.97 112 PRO A CA 1
ATOM 844 C C . PRO A 1 112 ? 13.202 1.798 -18.490 1.00 63.97 112 PRO A C 1
ATOM 846 O O . PRO A 1 112 ? 12.423 0.930 -18.083 1.00 63.97 112 PRO A O 1
ATOM 849 N N . GLU A 1 113 ? 13.616 1.883 -19.760 1.00 54.59 113 GLU A N 1
ATOM 850 C CA . GLU A 1 113 ? 13.003 1.187 -20.910 1.00 54.59 113 GLU A CA 1
ATOM 851 C C . GLU A 1 113 ? 12.961 -0.351 -20.792 1.00 54.59 113 GLU A C 1
ATOM 853 O O . GLU A 1 113 ? 12.170 -1.000 -21.473 1.00 54.59 113 GLU A O 1
ATOM 858 N N . GLU A 1 114 ? 13.693 -0.938 -19.844 1.00 65.00 114 GLU A N 1
ATOM 859 C CA . GLU A 1 114 ? 13.744 -2.386 -19.594 1.00 65.00 114 GLU A CA 1
ATOM 860 C C . GLU A 1 114 ? 12.932 -2.852 -18.373 1.00 65.00 114 GLU A C 1
ATOM 862 O O . GLU A 1 114 ? 12.859 -4.044 -18.066 1.00 65.00 114 GLU A O 1
ATOM 867 N N . THR A 1 115 ? 12.290 -1.936 -17.647 1.00 76.44 115 THR A N 1
ATOM 868 C CA . THR A 1 115 ? 11.576 -2.306 -16.421 1.00 76.44 115 THR A CA 1
ATOM 869 C C . THR A 1 115 ? 10.267 -3.000 -16.774 1.00 76.44 115 THR A C 1
ATOM 871 O O . THR A 1 115 ? 9.435 -2.447 -17.480 1.00 76.44 115 THR A O 1
ATOM 874 N N . CYS A 1 116 ? 10.030 -4.204 -16.258 1.00 83.62 116 CYS A N 1
ATOM 875 C CA . CYS A 1 116 ? 8.748 -4.901 -16.373 1.00 83.62 116 CYS A CA 1
ATOM 876 C C . CYS A 1 116 ? 8.291 -5.376 -14.997 1.00 83.62 116 CYS A C 1
ATOM 878 O O . CYS A 1 116 ? 9.116 -5.783 -14.189 1.00 83.62 116 CYS A O 1
ATOM 880 N N . LEU A 1 117 ? 6.977 -5.358 -14.744 1.00 88.75 117 LEU A N 1
ATOM 881 C CA . LEU A 1 117 ? 6.411 -5.938 -13.525 1.00 88.75 117 LEU A CA 1
ATOM 882 C C . LEU A 1 117 ? 6.626 -7.456 -13.557 1.00 88.75 117 LEU A C 1
ATOM 884 O O . LEU A 1 117 ? 5.991 -8.133 -14.369 1.00 88.75 117 LEU A O 1
ATOM 888 N N . ALA A 1 118 ? 7.518 -7.966 -12.709 1.00 88.38 118 ALA A N 1
ATOM 889 C CA . ALA A 1 118 ? 7.977 -9.350 -12.775 1.00 88.38 118 ALA A CA 1
ATOM 890 C C . ALA A 1 118 ? 8.303 -9.922 -11.387 1.00 88.38 118 ALA A C 1
ATOM 892 O O . ALA A 1 118 ? 8.697 -9.190 -10.478 1.00 88.38 118 ALA A O 1
ATOM 893 N N . PHE A 1 119 ? 8.157 -11.241 -11.236 1.00 89.69 119 PHE A N 1
ATOM 894 C CA . PHE A 1 119 ? 8.461 -11.952 -9.990 1.00 89.69 119 PHE A CA 1
ATOM 895 C C . PHE A 1 119 ? 9.964 -11.943 -9.678 1.00 89.69 119 PHE A C 1
ATOM 897 O O . PHE A 1 119 ? 10.357 -11.850 -8.519 1.00 89.69 119 PHE A O 1
ATOM 904 N N . GLU A 1 120 ? 10.803 -11.991 -10.709 1.00 87.94 120 GLU A N 1
ATOM 905 C CA . GLU A 1 120 ? 12.266 -12.017 -10.620 1.00 87.94 120 GLU A CA 1
ATOM 906 C C . GLU A 1 120 ? 12.828 -10.743 -9.972 1.00 87.94 120 GLU A C 1
ATOM 908 O O . GLU A 1 120 ? 13.912 -10.761 -9.386 1.00 87.94 120 GLU A O 1
ATOM 913 N N . ASN A 1 121 ? 12.063 -9.651 -10.042 1.00 86.69 121 ASN A N 1
ATOM 914 C CA . ASN A 1 121 ? 12.413 -8.373 -9.437 1.00 86.69 121 ASN A CA 1
ATOM 915 C C . ASN A 1 121 ? 12.105 -8.320 -7.932 1.00 86.69 121 ASN A C 1
ATOM 917 O O . ASN A 1 121 ? 12.591 -7.412 -7.265 1.00 86.69 121 ASN A O 1
ATOM 921 N N . LEU A 1 122 ? 11.325 -9.262 -7.382 1.00 88.19 122 LEU A N 1
ATOM 922 C CA . LEU A 1 122 ? 10.954 -9.236 -5.968 1.00 88.19 122 LEU A CA 1
ATOM 923 C C . LEU A 1 122 ? 12.181 -9.452 -5.076 1.00 88.19 122 LEU A C 1
ATOM 925 O O . LEU A 1 122 ? 12.916 -10.437 -5.191 1.00 88.19 122 LEU A O 1
ATOM 929 N N . THR A 1 123 ? 12.375 -8.525 -4.149 1.00 83.44 123 THR A N 1
ATOM 930 C CA . THR A 1 123 ? 13.457 -8.526 -3.165 1.00 83.44 123 THR A CA 1
ATOM 931 C C . THR A 1 123 ? 12.970 -8.886 -1.765 1.00 83.44 123 THR A C 1
ATOM 933 O O . THR A 1 123 ? 13.776 -9.252 -0.910 1.00 83.44 123 THR A O 1
ATOM 936 N N . GLN A 1 124 ? 11.656 -8.828 -1.532 1.00 85.19 124 GLN A N 1
ATOM 937 C CA . GLN A 1 124 ? 11.037 -9.074 -0.234 1.00 85.19 124 GLN A CA 1
ATOM 938 C C . GLN A 1 124 ? 9.942 -10.143 -0.299 1.00 85.19 124 GLN A C 1
ATOM 940 O O . GLN A 1 124 ? 9.414 -10.483 -1.361 1.00 85.19 124 GLN A O 1
ATOM 945 N N . LEU A 1 125 ? 9.600 -10.687 0.871 1.00 89.44 125 LEU A N 1
ATOM 946 C CA . LEU A 1 125 ? 8.453 -11.572 1.047 1.00 89.44 125 LEU A CA 1
ATOM 947 C C . LEU A 1 125 ? 7.205 -10.736 1.333 1.00 89.44 125 LEU A C 1
ATOM 949 O O . LEU A 1 125 ? 7.054 -10.183 2.418 1.00 89.44 125 LEU A O 1
ATOM 953 N N . TRP A 1 126 ? 6.295 -10.705 0.370 1.00 94.25 126 TRP A N 1
ATOM 954 C CA . TRP A 1 126 ? 5.026 -9.998 0.424 1.00 94.25 126 TRP A CA 1
ATOM 955 C C . TRP A 1 126 ? 3.898 -10.977 0.733 1.00 94.25 126 TRP A C 1
ATOM 957 O O . TRP A 1 126 ? 3.653 -11.942 -0.002 1.00 94.25 126 TRP A O 1
ATOM 967 N N . ARG A 1 127 ? 3.188 -10.735 1.836 1.00 94.06 127 ARG A N 1
ATOM 968 C CA . ARG A 1 127 ? 2.081 -11.589 2.270 1.00 94.06 127 ARG A CA 1
ATOM 969 C C . ARG A 1 127 ? 0.911 -10.749 2.729 1.00 94.06 127 ARG A C 1
ATOM 971 O O . ARG A 1 127 ? 1.067 -9.798 3.483 1.00 94.06 127 ARG A O 1
ATOM 978 N N . ILE A 1 128 ? -0.270 -11.168 2.309 1.00 93.62 128 ILE A N 1
ATOM 979 C CA . ILE A 1 128 ? -1.521 -10.694 2.873 1.00 93.62 128 ILE A CA 1
ATOM 980 C C . ILE A 1 128 ? -1.842 -11.557 4.092 1.00 93.62 128 ILE A C 1
ATOM 982 O O . ILE A 1 128 ? -1.953 -12.777 3.930 1.00 93.62 128 ILE A O 1
ATOM 986 N N . PRO A 1 129 ? -1.994 -10.972 5.291 1.00 91.19 129 PRO A N 1
ATOM 987 C CA . PRO A 1 129 ? -2.485 -11.706 6.446 1.00 91.19 129 PRO A CA 1
ATOM 988 C C . PRO A 1 129 ? -3.975 -12.024 6.292 1.00 91.19 129 PRO A C 1
ATOM 990 O O . PRO A 1 129 ? -4.719 -11.328 5.599 1.00 91.19 129 PRO A O 1
ATOM 993 N N . GLN A 1 130 ? -4.429 -13.076 6.975 1.00 91.19 130 GLN A N 1
ATOM 994 C CA . GLN A 1 130 ? -5.863 -13.292 7.129 1.00 91.19 130 GLN A CA 1
ATOM 995 C C . GLN A 1 130 ? -6.430 -12.193 8.027 1.00 91.19 130 GLN A C 1
ATOM 997 O O . GLN A 1 130 ? -5.985 -12.033 9.161 1.00 91.19 130 GLN A O 1
ATOM 1002 N N . LEU A 1 131 ? -7.433 -11.471 7.532 1.00 89.69 131 LEU A N 1
ATOM 1003 C CA . LEU A 1 131 ? -8.042 -10.360 8.256 1.00 89.69 131 LEU A CA 1
ATOM 1004 C C . LEU A 1 131 ? -9.546 -10.588 8.381 1.00 89.69 131 LEU A C 1
ATOM 1006 O O . LEU A 1 131 ? -10.273 -10.538 7.386 1.00 89.69 131 LEU A O 1
ATOM 1010 N N . ALA A 1 132 ? -10.008 -10.842 9.605 1.00 85.62 132 ALA A N 1
ATOM 1011 C CA . ALA A 1 132 ? -11.432 -10.928 9.905 1.00 85.62 132 ALA A CA 1
ATOM 1012 C C . ALA A 1 132 ? -12.084 -9.553 9.737 1.00 85.62 132 ALA A C 1
ATOM 1014 O O . ALA A 1 132 ? -11.514 -8.530 10.125 1.00 85.62 132 ALA A O 1
ATOM 1015 N N . VAL A 1 133 ? -13.287 -9.524 9.168 1.00 84.12 133 VAL A N 1
ATOM 1016 C CA . VAL A 1 133 ? -14.022 -8.281 8.969 1.00 84.12 133 VAL A CA 1
ATOM 1017 C C . VAL A 1 133 ? -15.295 -8.295 9.798 1.00 84.12 133 VAL A C 1
ATOM 1019 O O . VAL A 1 133 ? -16.155 -9.151 9.630 1.00 84.12 133 VAL A O 1
ATOM 1022 N N . LEU A 1 134 ? -15.439 -7.292 10.662 1.00 76.50 134 LEU A N 1
ATOM 1023 C CA . LEU A 1 134 ? -16.667 -7.067 11.416 1.00 76.50 134 LEU A CA 1
ATOM 1024 C C . LEU A 1 134 ? -17.731 -6.451 10.494 1.00 76.50 134 LEU A C 1
ATOM 1026 O O . LEU A 1 134 ? -17.733 -5.245 10.206 1.00 76.50 134 LEU A O 1
ATOM 1030 N N . TRP A 1 135 ? -18.633 -7.307 10.019 1.00 74.50 135 TRP A N 1
ATOM 1031 C CA . TRP A 1 135 ? -19.846 -6.931 9.301 1.00 74.50 135 TRP A CA 1
ATOM 1032 C C . TRP A 1 135 ? -21.073 -7.517 10.009 1.00 74.50 135 TRP A C 1
ATOM 1034 O O . TRP A 1 135 ? -21.068 -8.718 10.277 1.00 74.50 135 TRP A O 1
ATOM 1044 N N . PRO A 1 136 ? -22.120 -6.709 10.280 1.00 71.50 136 PRO A N 1
ATOM 1045 C CA . PRO A 1 136 ? -23.321 -7.173 10.983 1.00 71.50 136 PRO A CA 1
ATOM 1046 C C . PRO A 1 136 ? -23.984 -8.384 10.317 1.00 71.50 136 PRO A C 1
ATOM 1048 O O . PRO A 1 136 ? -24.395 -9.313 11.003 1.00 71.50 136 PRO A O 1
ATOM 1051 N N . ASP A 1 137 ? -23.996 -8.405 8.982 1.00 75.50 137 ASP A N 1
ATOM 1052 C CA . ASP A 1 137 ? -24.721 -9.411 8.198 1.00 75.50 137 ASP A CA 1
ATOM 1053 C C . ASP A 1 137 ? -23.825 -10.557 7.691 1.00 75.50 137 ASP A C 1
ATOM 1055 O O . ASP A 1 137 ? -24.291 -11.447 6.981 1.00 75.50 137 ASP A O 1
ATOM 1059 N N . LEU A 1 138 ? -22.522 -10.541 8.006 1.00 77.38 138 LEU A N 1
ATOM 1060 C CA . LEU A 1 138 ? -21.544 -11.509 7.494 1.00 77.38 138 LEU A CA 1
ATOM 1061 C C . LEU A 1 138 ? -20.569 -11.944 8.596 1.00 77.38 138 LEU A C 1
ATOM 1063 O O . LEU A 1 138 ? -19.399 -11.564 8.604 1.00 77.38 138 LEU A O 1
ATOM 1067 N N . SER A 1 139 ? -21.044 -12.793 9.505 1.00 72.19 139 SER A N 1
ATOM 1068 C CA . SER A 1 139 ? -20.299 -13.273 10.680 1.00 72.19 139 SER A CA 1
ATOM 1069 C C . SER A 1 139 ? -19.019 -14.069 10.369 1.00 72.19 139 SER A C 1
ATOM 1071 O O . SER A 1 139 ? -18.160 -14.176 11.237 1.00 72.19 139 SER A O 1
ATOM 1073 N N . ASN A 1 140 ? -18.844 -14.559 9.134 1.00 82.19 140 ASN A N 1
ATOM 1074 C CA . ASN A 1 140 ? -17.652 -15.299 8.683 1.00 82.19 140 ASN A CA 1
ATOM 1075 C C . ASN A 1 140 ? -16.836 -14.567 7.597 1.00 82.19 140 ASN A C 1
ATOM 1077 O O . ASN A 1 140 ? -15.953 -15.164 6.969 1.00 82.19 140 ASN A O 1
ATOM 1081 N N . ALA A 1 141 ? -17.128 -13.285 7.351 1.00 88.88 141 ALA A N 1
ATOM 1082 C CA . ALA A 1 141 ? -16.434 -12.504 6.335 1.00 88.88 141 ALA A CA 1
ATOM 1083 C C . ALA A 1 141 ? -14.966 -12.257 6.701 1.00 88.88 141 ALA A C 1
ATOM 1085 O O . ALA A 1 141 ? -14.652 -11.701 7.755 1.00 88.88 141 ALA A O 1
ATOM 1086 N N . HIS A 1 142 ? -14.054 -12.613 5.799 1.00 92.38 142 HIS A N 1
ATOM 1087 C CA . HIS A 1 142 ? -12.630 -12.353 5.989 1.00 92.38 142 HIS A CA 1
ATOM 1088 C C . HIS A 1 142 ? -11.884 -12.167 4.667 1.00 92.38 142 HIS A C 1
ATOM 1090 O O . HIS A 1 142 ? -12.308 -12.630 3.604 1.00 92.38 142 HIS A O 1
ATOM 1096 N N . PHE A 1 143 ? -10.735 -11.499 4.751 1.00 94.38 143 PHE A N 1
ATOM 1097 C CA . PHE A 1 143 ? -9.701 -11.557 3.726 1.00 94.38 143 PHE A CA 1
ATOM 1098 C C . PHE A 1 143 ? -8.860 -12.812 3.927 1.00 94.38 143 PHE A C 1
ATOM 1100 O O . PHE A 1 143 ? -8.450 -13.114 5.049 1.00 94.38 143 PHE A O 1
ATOM 1107 N N . LYS A 1 144 ? -8.608 -13.542 2.843 1.00 94.31 144 LYS A N 1
ATOM 1108 C CA . LYS A 1 144 ? -7.810 -14.768 2.856 1.00 94.31 144 LYS A CA 1
ATOM 1109 C C . LYS A 1 144 ? -6.331 -14.426 2.980 1.00 94.31 144 LYS A C 1
ATOM 1111 O O . LYS A 1 144 ? -5.863 -13.467 2.371 1.00 94.31 144 LYS A O 1
ATOM 1116 N N . SER A 1 145 ? -5.591 -15.256 3.710 1.00 94.62 145 SER A N 1
ATOM 1117 C CA . SER A 1 145 ? -4.130 -15.188 3.703 1.00 94.62 145 SER A CA 1
ATOM 1118 C C . SER A 1 145 ? -3.597 -15.560 2.317 1.00 94.62 145 SER A C 1
ATOM 1120 O O . SER A 1 145 ? -3.988 -16.589 1.758 1.00 94.62 145 SER A O 1
ATOM 1122 N N . VAL A 1 146 ? -2.729 -14.724 1.740 1.00 95.69 146 VAL A N 1
ATOM 1123 C CA . VAL A 1 146 ? -2.185 -14.931 0.388 1.00 95.69 146 VAL A CA 1
ATOM 1124 C C . VAL A 1 146 ? -0.699 -14.599 0.340 1.00 95.69 146 VAL A C 1
ATOM 1126 O O . VAL A 1 146 ? -0.272 -13.512 0.713 1.00 95.69 146 VAL A O 1
ATOM 1129 N N . ASP A 1 147 ? 0.083 -15.526 -0.207 1.00 96.06 147 ASP A N 1
ATOM 1130 C CA . ASP A 1 147 ? 1.474 -15.303 -0.602 1.00 96.06 147 ASP A CA 1
ATOM 1131 C C . ASP A 1 147 ? 1.506 -14.573 -1.957 1.00 96.06 147 ASP A C 1
ATOM 1133 O O . ASP A 1 147 ? 1.201 -15.158 -3.006 1.00 96.06 147 ASP A O 1
ATOM 1137 N N . LEU A 1 148 ? 1.816 -13.273 -1.933 1.00 96.25 148 LEU A N 1
ATOM 1138 C CA . LEU A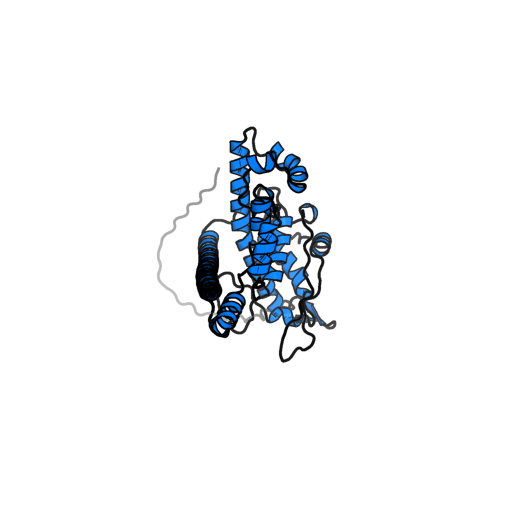 1 148 ? 1.796 -12.430 -3.129 1.00 96.25 148 LEU A CA 1
ATOM 1139 C C . LEU A 1 148 ? 2.964 -12.754 -4.064 1.00 96.25 148 LEU A C 1
ATOM 1141 O O . LEU A 1 148 ? 2.786 -12.667 -5.279 1.00 96.25 148 LEU A O 1
ATOM 1145 N N . ASN A 1 149 ? 4.104 -13.210 -3.535 1.00 95.12 149 ASN A N 1
ATOM 1146 C CA . ASN A 1 149 ? 5.240 -13.666 -4.336 1.00 95.12 149 ASN A CA 1
ATOM 1147 C C . ASN A 1 149 ? 4.835 -14.859 -5.204 1.00 95.12 149 ASN A C 1
ATOM 1149 O O . ASN A 1 149 ? 4.984 -14.816 -6.424 1.00 95.12 149 ASN A O 1
ATOM 1153 N N . LYS A 1 150 ? 4.233 -15.895 -4.606 1.00 95.19 150 LYS A N 1
ATOM 1154 C CA . LYS A 1 150 ? 3.728 -17.057 -5.361 1.00 95.19 150 LYS A CA 1
ATOM 1155 C C . LYS A 1 150 ? 2.629 -16.671 -6.345 1.00 95.19 150 LYS A C 1
ATOM 1157 O O . LYS A 1 150 ? 2.542 -17.255 -7.427 1.00 95.19 150 LYS A O 1
ATOM 1162 N N . LYS A 1 151 ? 1.770 -15.712 -5.983 1.00 95.25 151 LYS A N 1
ATOM 1163 C CA . LYS A 1 151 ? 0.715 -15.236 -6.887 1.00 95.25 151 LYS A CA 1
ATOM 1164 C C . LYS A 1 151 ? 1.308 -14.494 -8.088 1.00 95.25 151 LYS A C 1
ATOM 1166 O O . LYS A 1 151 ? 0.830 -14.712 -9.196 1.00 95.25 151 LYS A O 1
ATOM 1171 N N . MET A 1 152 ? 2.355 -13.688 -7.894 1.00 94.75 152 MET A N 1
ATOM 1172 C CA . MET A 1 152 ? 3.063 -12.993 -8.975 1.00 94.75 152 MET A CA 1
ATOM 1173 C C . MET A 1 152 ? 3.860 -13.957 -9.854 1.00 94.75 152 MET A C 1
ATOM 1175 O O . MET A 1 152 ? 3.791 -13.846 -11.070 1.00 94.75 152 MET A O 1
ATOM 1179 N N . GLN A 1 153 ? 4.517 -14.960 -9.267 1.00 93.88 153 GLN A N 1
ATOM 1180 C CA . GLN A 1 153 ? 5.234 -16.006 -10.007 1.00 93.88 153 GLN A CA 1
ATOM 1181 C C . GLN A 1 153 ? 4.326 -16.757 -10.992 1.00 93.88 153 GLN A C 1
ATOM 1183 O O . GLN A 1 153 ? 4.727 -17.091 -12.102 1.00 93.88 153 GLN A O 1
ATOM 1188 N N . LYS A 1 154 ? 3.085 -17.039 -10.582 1.00 93.38 154 LYS A N 1
ATOM 1189 C CA . LYS A 1 154 ? 2.086 -17.725 -11.417 1.00 93.38 154 LYS A CA 1
ATOM 1190 C C . LYS A 1 154 ? 1.335 -16.780 -12.353 1.00 93.38 154 LYS A C 1
ATOM 1192 O O . LYS A 1 154 ? 0.572 -17.240 -13.203 1.00 93.38 154 LYS A O 1
ATOM 1197 N N . TRP A 1 155 ? 1.467 -15.472 -12.156 1.00 92.69 155 TRP A N 1
ATOM 1198 C CA . TRP A 1 155 ? 0.741 -14.487 -12.935 1.00 92.69 155 TRP A CA 1
ATOM 1199 C C . TRP A 1 155 ? 1.423 -14.284 -14.284 1.00 92.69 155 TRP A C 1
ATOM 1201 O O . TRP A 1 155 ? 2.597 -13.947 -14.373 1.00 92.69 155 TRP A O 1
ATOM 1211 N N . ILE A 1 156 ? 0.650 -14.466 -15.352 1.00 83.50 156 ILE A N 1
ATOM 1212 C CA . ILE A 1 156 ? 1.121 -14.265 -16.718 1.00 83.50 156 ILE A CA 1
ATOM 1213 C C . ILE A 1 156 ? 0.601 -12.917 -17.203 1.00 83.50 156 ILE A C 1
ATOM 1215 O O . ILE A 1 156 ? -0.613 -12.692 -17.278 1.00 83.50 156 ILE A O 1
ATOM 1219 N N . ARG A 1 157 ? 1.527 -12.026 -17.568 1.00 79.19 157 ARG A N 1
ATOM 1220 C CA . ARG A 1 157 ? 1.190 -10.727 -18.150 1.00 79.19 157 ARG A CA 1
ATOM 1221 C C . ARG A 1 157 ? 0.397 -10.914 -19.444 1.00 79.19 157 ARG A C 1
ATOM 1223 O O . ARG A 1 157 ? 0.741 -11.717 -20.313 1.00 79.19 157 ARG A O 1
ATOM 1230 N N . THR A 1 158 ? -0.676 -10.145 -19.595 1.00 73.44 158 THR A N 1
ATOM 1231 C CA . THR A 1 158 ? -1.496 -10.185 -20.804 1.00 73.44 158 THR A CA 1
ATOM 1232 C C . THR A 1 158 ? -0.714 -9.604 -21.992 1.00 73.44 158 THR A C 1
ATOM 1234 O O . THR A 1 158 ? -0.283 -8.455 -21.971 1.00 73.44 158 THR A O 1
ATOM 1237 N N . LYS A 1 159 ? -0.565 -10.377 -23.081 1.00 65.62 159 LYS A N 1
ATOM 1238 C CA . LYS A 1 159 ? 0.144 -9.950 -24.314 1.00 65.62 159 LYS A CA 1
ATOM 1239 C C . LYS A 1 159 ? -0.517 -8.779 -25.066 1.00 65.62 159 LYS A C 1
ATOM 1241 O O . LYS A 1 159 ? -0.004 -8.339 -26.084 1.00 65.62 159 LYS A O 1
ATOM 1246 N N . ARG A 1 160 ? -1.689 -8.317 -24.613 1.00 61.19 160 ARG A N 1
ATOM 1247 C CA . ARG A 1 160 ? -2.488 -7.274 -25.279 1.00 61.19 160 ARG A CA 1
ATOM 1248 C C . ARG A 1 160 ? -2.086 -5.848 -24.885 1.00 61.19 160 ARG A C 1
ATOM 1250 O O . ARG A 1 160 ? -2.517 -4.915 -25.552 1.00 61.19 160 ARG A O 1
ATOM 1257 N N . GLY A 1 161 ? -1.316 -5.677 -23.809 1.00 64.31 161 GLY A N 1
ATOM 1258 C CA . GLY A 1 161 ? -0.842 -4.367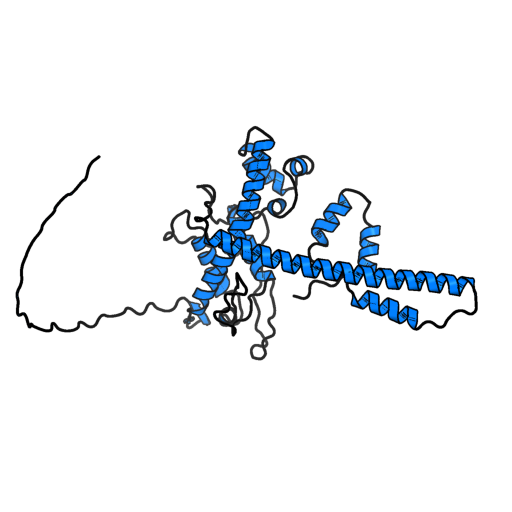 -23.355 1.00 64.31 161 GLY A CA 1
ATOM 1259 C C . GLY A 1 161 ? 0.485 -3.967 -23.998 1.00 64.31 161 GLY A C 1
ATOM 1260 O O . GLY A 1 161 ? 1.278 -4.825 -24.382 1.00 64.31 161 GLY A O 1
ATOM 1261 N N . LYS A 1 162 ? 0.752 -2.657 -24.072 1.00 71.88 162 LYS A N 1
ATOM 1262 C CA . LYS A 1 162 ? 2.075 -2.150 -24.466 1.00 71.88 162 LYS A CA 1
ATOM 1263 C C . LYS A 1 162 ? 3.125 -2.581 -23.421 1.00 71.88 162 LYS A C 1
ATOM 1265 O O . LYS A 1 162 ? 2.805 -2.561 -22.228 1.00 71.88 162 LYS A O 1
ATOM 1270 N N . PRO A 1 163 ? 4.370 -2.916 -23.813 1.00 67.19 163 PRO A N 1
ATOM 1271 C CA . PRO A 1 163 ? 5.428 -3.338 -22.884 1.00 67.19 163 PRO A CA 1
ATOM 1272 C C . PRO A 1 163 ? 5.677 -2.360 -21.725 1.00 67.19 163 PRO A C 1
ATOM 1274 O O . PRO A 1 163 ? 5.889 -2.799 -20.594 1.00 67.19 163 PRO A O 1
ATOM 1277 N N . HIS A 1 164 ? 5.508 -1.059 -21.968 1.00 75.75 164 HIS A N 1
ATOM 1278 C CA . HIS A 1 164 ? 5.712 0.011 -20.982 1.00 75.75 164 HIS A CA 1
ATOM 1279 C C . HIS A 1 164 ? 4.435 0.444 -20.238 1.00 75.75 164 HIS A C 1
ATOM 1281 O O . HIS A 1 164 ? 4.463 1.371 -19.434 1.00 75.75 164 HIS A O 1
ATOM 1287 N N . ASP A 1 165 ? 3.293 -0.217 -20.469 1.00 85.25 165 ASP A N 1
ATOM 1288 C CA . ASP A 1 165 ? 2.062 0.064 -19.720 1.00 85.25 165 ASP A CA 1
ATOM 1289 C C . ASP A 1 165 ? 2.060 -0.697 -18.383 1.00 85.25 165 ASP A C 1
ATOM 1291 O O . ASP A 1 165 ? 1.422 -1.746 -18.211 1.00 85.25 165 ASP A O 1
ATOM 1295 N N . HIS A 1 166 ? 2.846 -0.188 -17.433 1.00 88.12 166 HIS A N 1
ATOM 1296 C CA . HIS A 1 166 ? 2.992 -0.793 -16.108 1.00 88.12 166 HIS A CA 1
ATOM 1297 C C . HIS A 1 166 ? 1.764 -0.573 -15.224 1.00 88.12 166 HIS A C 1
ATOM 1299 O O . HIS A 1 166 ? 1.482 -1.398 -14.355 1.00 88.12 166 HIS A O 1
ATOM 1305 N N . VAL A 1 167 ? 1.003 0.503 -15.446 1.00 89.81 167 VAL A N 1
ATOM 1306 C CA . VAL A 1 167 ? -0.227 0.767 -14.690 1.00 89.81 167 VAL A CA 1
ATOM 1307 C C . VAL A 1 167 ? -1.266 -0.304 -15.008 1.00 89.81 167 VAL A C 1
ATOM 1309 O O . VAL A 1 167 ? -1.837 -0.882 -14.082 1.00 89.81 167 VAL A O 1
ATOM 1312 N N . THR A 1 168 ? -1.462 -0.638 -16.287 1.00 89.50 168 THR A N 1
ATOM 1313 C CA . THR A 1 168 ? -2.340 -1.748 -16.683 1.00 89.50 168 THR A CA 1
ATOM 1314 C C . THR A 1 168 ? -1.827 -3.085 -16.158 1.00 89.50 168 THR A C 1
ATOM 1316 O O . THR A 1 168 ? -2.628 -3.876 -15.664 1.00 89.50 168 THR A O 1
ATOM 1319 N N . ALA A 1 169 ? -0.510 -3.323 -16.181 1.00 90.81 169 ALA A N 1
ATOM 1320 C CA . ALA A 1 169 ? 0.090 -4.531 -15.609 1.00 90.81 169 ALA A CA 1
ATOM 1321 C C . ALA A 1 169 ? -0.224 -4.677 -14.105 1.00 90.81 169 ALA A C 1
ATOM 1323 O O . ALA A 1 169 ? -0.704 -5.728 -13.676 1.00 90.81 169 ALA A O 1
ATOM 1324 N N . CYS A 1 170 ? -0.052 -3.605 -13.323 1.00 93.94 170 CYS A N 1
ATOM 1325 C CA . CYS A 1 170 ? -0.420 -3.574 -11.905 1.00 93.94 170 CYS A CA 1
ATOM 1326 C C . CYS A 1 170 ? -1.926 -3.800 -11.716 1.00 93.94 170 CYS A C 1
ATOM 1328 O O . CYS A 1 170 ? -2.334 -4.607 -10.883 1.00 93.94 170 CYS A O 1
ATOM 1330 N N . THR A 1 171 ? -2.773 -3.128 -12.506 1.00 94.31 171 THR A N 1
ATOM 1331 C CA . THR A 1 171 ? -4.230 -3.309 -12.445 1.00 94.31 171 THR A CA 1
ATOM 1332 C C . THR A 1 171 ? -4.630 -4.760 -12.736 1.00 94.31 171 THR A C 1
ATOM 1334 O O . THR A 1 171 ? -5.476 -5.306 -12.028 1.00 94.31 171 THR A O 1
ATOM 1337 N N . ASP A 1 172 ? -4.032 -5.406 -13.738 1.00 93.12 172 ASP A N 1
ATOM 1338 C CA . ASP A 1 172 ? -4.286 -6.810 -14.077 1.00 93.12 172 ASP A CA 1
ATOM 1339 C C . ASP A 1 172 ? -3.883 -7.755 -12.943 1.00 93.12 172 ASP A C 1
ATOM 1341 O O . ASP A 1 172 ? -4.679 -8.616 -12.554 1.00 93.12 172 ASP A O 1
ATOM 1345 N N . PHE A 1 173 ? -2.693 -7.563 -12.371 1.00 95.44 173 PHE A N 1
ATOM 1346 C CA . PHE A 1 173 ? -2.242 -8.325 -11.209 1.00 95.44 173 PHE A CA 1
ATOM 1347 C C . PHE A 1 173 ? -3.211 -8.169 -10.023 1.00 95.44 173 PHE A C 1
ATOM 1349 O O . PHE A 1 173 ? -3.666 -9.161 -9.444 1.00 95.44 173 PHE A O 1
ATOM 1356 N N . PHE A 1 174 ? -3.636 -6.939 -9.719 1.00 96.81 174 PHE A N 1
ATOM 1357 C CA . PHE A 1 174 ? -4.619 -6.683 -8.664 1.00 96.81 174 PHE A CA 1
ATOM 1358 C C . PHE A 1 174 ? -5.965 -7.346 -8.937 1.00 96.81 174 PHE A C 1
ATOM 1360 O O . PHE A 1 174 ? -6.548 -7.920 -8.021 1.00 96.81 174 PHE A O 1
ATOM 1367 N N . ARG A 1 175 ? -6.460 -7.346 -10.181 1.00 94.88 175 ARG A N 1
ATOM 1368 C CA . ARG A 1 175 ? -7.694 -8.070 -10.530 1.00 94.88 175 ARG A CA 1
ATOM 1369 C C . ARG A 1 175 ? -7.556 -9.567 -10.247 1.00 94.88 175 ARG A C 1
ATOM 1371 O O . ARG A 1 175 ? -8.513 -10.174 -9.782 1.00 94.88 175 ARG A O 1
ATOM 1378 N N . VAL A 1 176 ? -6.397 -10.172 -10.516 1.00 93.62 176 VAL A N 1
ATOM 1379 C CA . VAL A 1 176 ? -6.147 -11.595 -10.219 1.00 93.62 176 VAL A CA 1
ATOM 1380 C C . VAL A 1 176 ? -6.171 -11.865 -8.717 1.00 93.62 176 VAL A C 1
ATOM 1382 O O . VAL A 1 176 ? -6.715 -12.880 -8.290 1.00 93.62 176 VAL A O 1
ATOM 1385 N N . TYR A 1 177 ? -5.619 -10.974 -7.897 1.00 95.50 177 TYR A N 1
ATOM 1386 C CA . TYR A 1 177 ? -5.722 -11.080 -6.442 1.00 95.50 177 TYR A CA 1
ATOM 1387 C C . TYR A 1 177 ? -7.169 -10.899 -5.948 1.00 95.50 177 TYR A C 1
ATOM 1389 O O . TYR A 1 177 ? -7.711 -11.784 -5.289 1.00 95.50 177 TYR A O 1
ATOM 1397 N N . LEU A 1 178 ? -7.824 -9.798 -6.324 1.00 96.31 178 LEU A N 1
ATOM 1398 C CA . LEU A 1 178 ? -9.117 -9.374 -5.775 1.00 96.31 178 LEU A CA 1
ATOM 1399 C C . LEU A 1 178 ? -10.271 -10.349 -6.052 1.00 96.31 178 LEU A C 1
ATOM 1401 O O . LEU A 1 178 ? -11.202 -10.409 -5.255 1.00 96.31 178 LEU A O 1
ATOM 1405 N N . LYS A 1 179 ? -10.219 -11.135 -7.137 1.00 93.94 179 LYS A N 1
ATOM 1406 C CA . LYS A 1 179 ? -11.228 -12.178 -7.428 1.00 93.94 179 LYS A CA 1
ATOM 1407 C C . LYS A 1 179 ? -11.329 -13.248 -6.342 1.00 93.94 179 LYS A C 1
ATOM 1409 O O . LYS A 1 179 ? -12.379 -13.862 -6.193 1.00 93.94 179 LYS A O 1
ATOM 1414 N N . GLU A 1 180 ? -10.230 -13.481 -5.634 1.00 93.00 180 GLU A N 1
ATOM 1415 C CA . GLU A 1 180 ? -10.062 -14.574 -4.674 1.00 93.00 180 GLU A CA 1
ATOM 1416 C C . GLU A 1 180 ? -9.712 -14.048 -3.276 1.00 93.00 180 GLU A C 1
ATOM 1418 O O . GLU A 1 180 ? -9.433 -14.833 -2.377 1.00 93.00 180 GLU A O 1
ATOM 1423 N N . ALA A 1 181 ? -9.707 -12.725 -3.087 1.00 93.94 181 ALA A N 1
ATOM 1424 C CA . ALA A 1 181 ? -9.186 -12.090 -1.880 1.00 93.94 181 ALA A CA 1
ATOM 1425 C C . ALA A 1 181 ? -10.054 -12.330 -0.639 1.00 93.94 181 ALA A C 1
ATOM 1427 O O . ALA A 1 181 ? -9.548 -12.242 0.476 1.00 93.94 181 ALA A O 1
ATOM 1428 N N . CYS A 1 182 ? -11.346 -12.610 -0.818 1.00 94.06 182 CYS A N 1
ATOM 1429 C CA . CYS A 1 182 ? -12.312 -12.661 0.273 1.00 94.06 182 CYS A CA 1
ATOM 1430 C C . CYS A 1 182 ? -13.142 -13.945 0.281 1.00 94.06 182 CYS A C 1
ATOM 1432 O O . CYS A 1 182 ? -13.348 -14.583 -0.754 1.00 94.06 182 CYS A O 1
ATOM 1434 N N . GLU A 1 183 ? -13.670 -14.260 1.459 1.00 91.56 183 GLU A N 1
ATOM 1435 C CA . GLU A 1 183 ? -14.780 -15.186 1.667 1.00 91.56 183 GLU A CA 1
ATOM 1436 C C . GLU A 1 183 ? -15.898 -14.429 2.406 1.00 91.56 183 GLU A C 1
ATOM 1438 O O . GLU A 1 183 ? -15.622 -13.909 3.488 1.00 91.56 183 GLU A O 1
ATOM 1443 N N . PRO A 1 184 ? -17.121 -14.300 1.854 1.00 91.69 184 PRO A N 1
ATOM 1444 C CA . PRO A 1 184 ? -17.500 -14.643 0.481 1.00 91.69 184 PRO A CA 1
ATOM 1445 C C . PRO A 1 184 ? -16.839 -13.704 -0.555 1.00 91.69 184 PRO A C 1
ATOM 1447 O O . PRO A 1 184 ? -16.525 -12.554 -0.229 1.00 91.69 184 PRO A O 1
ATOM 1450 N N . PRO A 1 185 ? -16.675 -14.113 -1.831 1.00 92.31 185 PRO A N 1
ATOM 1451 C CA . PRO A 1 185 ? -16.011 -13.288 -2.850 1.00 92.31 185 PRO A CA 1
ATOM 1452 C C . PRO A 1 185 ? -16.658 -11.917 -3.083 1.00 92.31 185 PRO A C 1
ATOM 1454 O O . PRO A 1 185 ? -15.979 -10.959 -3.439 1.00 92.31 185 PRO A O 1
ATOM 1457 N N . THR A 1 186 ? -17.966 -11.780 -2.857 1.00 91.62 186 THR A N 1
ATOM 1458 C CA . THR A 1 186 ? -18.696 -10.510 -3.004 1.00 91.62 186 THR A CA 1
ATOM 1459 C C . THR A 1 186 ? -18.275 -9.438 -2.004 1.00 91.62 186 THR A C 1
ATOM 1461 O O . THR A 1 186 ? -18.430 -8.257 -2.316 1.00 91.62 186 THR A O 1
ATOM 1464 N N . LEU A 1 187 ? -17.687 -9.815 -0.863 1.00 92.56 187 LEU A N 1
ATOM 1465 C CA . LEU A 1 187 ? -17.220 -8.894 0.177 1.00 92.56 187 LEU A CA 1
ATOM 1466 C C . LEU A 1 187 ? -16.285 -7.815 -0.385 1.00 92.56 187 LEU A C 1
ATOM 1468 O O . LEU A 1 187 ? -16.416 -6.639 -0.052 1.00 92.56 187 LEU A O 1
ATOM 1472 N N . VAL A 1 188 ? -15.392 -8.190 -1.308 1.00 93.06 188 VAL A N 1
ATOM 1473 C CA . VAL A 1 188 ? -14.412 -7.273 -1.913 1.00 93.06 188 VAL A CA 1
ATOM 1474 C C . VAL A 1 188 ? -15.075 -6.088 -2.634 1.00 93.06 188 VAL A C 1
ATOM 1476 O O . VAL A 1 188 ? -14.483 -5.018 -2.768 1.00 93.06 188 VAL A O 1
ATOM 1479 N N . LYS A 1 189 ? -16.327 -6.250 -3.085 1.00 92.75 189 LYS A N 1
ATOM 1480 C CA . LYS A 1 189 ? -17.079 -5.218 -3.809 1.00 92.75 189 LYS A CA 1
ATOM 1481 C C . LYS A 1 189 ? -17.564 -4.082 -2.911 1.00 92.75 189 LYS A C 1
ATOM 1483 O O . LYS A 1 189 ? -17.865 -3.012 -3.434 1.00 92.75 189 LYS A O 1
ATOM 1488 N N . LEU A 1 190 ? -17.619 -4.302 -1.597 1.00 91.25 190 LEU A N 1
ATOM 1489 C CA . LEU A 1 190 ? -18.053 -3.311 -0.606 1.00 91.25 190 LEU A CA 1
ATOM 1490 C C . LEU A 1 190 ? -16.966 -2.277 -0.283 1.00 91.25 190 LEU A C 1
ATOM 1492 O O . LEU A 1 190 ? -17.201 -1.352 0.495 1.00 91.25 190 LEU A O 1
ATOM 1496 N N . TYR A 1 191 ? -15.788 -2.422 -0.894 1.00 91.44 191 TYR A N 1
ATOM 1497 C CA . TYR A 1 191 ? -14.636 -1.582 -0.627 1.00 91.44 191 TYR A CA 1
ATOM 1498 C C . TYR A 1 191 ? -14.277 -0.622 -1.768 1.00 91.44 191 TYR A C 1
ATOM 1500 O O . TYR A 1 191 ? -14.506 -0.859 -2.967 1.00 91.44 191 TYR A O 1
ATOM 1508 N N . ALA A 1 192 ? -13.628 0.471 -1.377 1.00 90.31 192 ALA A N 1
ATOM 1509 C CA . ALA A 1 192 ? -12.987 1.433 -2.256 1.00 90.31 192 ALA A CA 1
ATOM 1510 C C . ALA A 1 192 ? -11.570 1.762 -1.768 1.00 90.31 192 ALA A C 1
ATOM 1512 O O . ALA A 1 192 ? -11.301 1.808 -0.575 1.00 90.31 192 ALA A O 1
ATOM 1513 N N . VAL A 1 193 ? -10.669 2.039 -2.711 1.00 88.81 193 VAL A N 1
ATOM 1514 C CA . VAL A 1 193 ? -9.385 2.692 -2.424 1.00 88.81 193 VAL A CA 1
ATOM 1515 C C . VAL A 1 193 ? -9.523 4.150 -2.832 1.00 88.81 193 VAL A C 1
ATOM 1517 O O . VAL A 1 193 ? -9.826 4.442 -3.993 1.00 88.81 193 VAL A O 1
ATOM 1520 N N . ARG A 1 194 ? -9.339 5.067 -1.882 1.00 82.81 194 ARG A N 1
ATOM 1521 C CA . ARG A 1 194 ? -9.415 6.515 -2.104 1.00 82.81 194 ARG A CA 1
ATOM 1522 C C . ARG A 1 194 ? -7.997 7.072 -2.223 1.00 82.81 194 ARG A C 1
ATOM 1524 O O . ARG A 1 194 ? -7.105 6.671 -1.486 1.00 82.81 194 ARG A O 1
ATOM 1531 N N . ILE A 1 195 ? -7.783 7.933 -3.216 1.00 74.00 195 ILE A N 1
ATOM 1532 C CA . ILE A 1 195 ? -6.487 8.593 -3.471 1.00 74.00 195 ILE A CA 1
ATOM 1533 C C . ILE A 1 195 ? -6.497 10.021 -2.905 1.00 74.00 195 ILE A C 1
ATOM 1535 O O . ILE A 1 195 ? -5.459 10.544 -2.529 1.00 74.00 195 ILE A O 1
ATOM 1539 N N . SER A 1 196 ? -7.677 10.637 -2.832 1.00 65.38 196 SER A N 1
ATOM 1540 C CA . SER A 1 196 ? -7.926 11.911 -2.162 1.00 65.38 196 SER A CA 1
ATOM 1541 C C . SER A 1 196 ? -9.291 11.855 -1.480 1.00 65.38 196 SER A C 1
ATOM 1543 O O . SER A 1 196 ? -10.217 11.218 -2.004 1.00 65.38 196 SER A O 1
ATOM 1545 N N . ASP A 1 197 ? -9.438 12.551 -0.354 1.00 52.53 197 ASP A N 1
ATOM 1546 C CA . ASP A 1 197 ? -10.714 12.667 0.367 1.00 52.53 197 ASP A CA 1
ATOM 1547 C C . ASP A 1 197 ? -11.818 13.292 -0.500 1.00 52.53 197 ASP A C 1
ATOM 1549 O O . ASP A 1 197 ? -12.999 12.974 -0.368 1.00 52.53 197 ASP A O 1
ATOM 1553 N N . SER A 1 198 ? -11.424 14.121 -1.470 1.00 47.91 198 SER A N 1
ATOM 1554 C CA . SER A 1 198 ? -12.316 14.815 -2.404 1.00 47.91 198 SER A CA 1
ATOM 1555 C C . SER A 1 198 ? -13.023 13.910 -3.423 1.00 47.91 198 SER A C 1
ATOM 1557 O O . SER A 1 198 ? -13.842 14.387 -4.205 1.00 47.91 198 SER A O 1
ATOM 1559 N N . CYS A 1 199 ? -12.730 12.606 -3.453 1.00 47.50 199 CYS A N 1
ATOM 1560 C CA . CYS A 1 199 ? -13.292 11.669 -4.428 1.00 47.50 199 CYS A CA 1
ATOM 1561 C C . CYS A 1 199 ? -14.281 10.675 -3.807 1.00 47.50 199 CYS A C 1
ATOM 1563 O O . CYS A 1 199 ? -14.314 9.498 -4.178 1.00 47.50 199 CYS A O 1
ATOM 1565 N N . ALA A 1 200 ? -15.137 11.142 -2.895 1.00 52.09 200 ALA A N 1
ATOM 1566 C CA . ALA A 1 200 ? -16.262 10.364 -2.391 1.00 52.09 200 ALA A CA 1
ATOM 1567 C C . ALA A 1 200 ? -17.395 10.238 -3.420 1.00 52.09 200 ALA A C 1
ATOM 1569 O O . ALA A 1 200 ? -18.527 10.634 -3.183 1.00 52.09 200 ALA A O 1
ATOM 1570 N N . LYS A 1 201 ? -17.104 9.620 -4.571 1.00 60.00 201 LYS A N 1
ATOM 1571 C CA . LYS A 1 201 ? -18.128 9.281 -5.572 1.00 60.00 201 LYS A CA 1
ATOM 1572 C C . LYS A 1 201 ? -19.147 8.256 -5.051 1.00 60.00 201 LYS A C 1
ATOM 1574 O O . LYS A 1 201 ? -20.165 8.062 -5.702 1.00 60.00 201 LYS A O 1
ATOM 1579 N N . ARG A 1 202 ? -18.835 7.571 -3.941 1.00 73.00 202 ARG A N 1
ATOM 1580 C CA . ARG A 1 202 ? -19.632 6.512 -3.300 1.00 73.00 202 ARG A CA 1
ATOM 1581 C C . ARG A 1 202 ? -19.386 6.487 -1.782 1.00 73.00 202 ARG A C 1
ATOM 1583 O O . ARG A 1 202 ? -18.405 5.869 -1.347 1.00 73.00 202 ARG A O 1
ATOM 1590 N N . PRO A 1 203 ? -20.156 7.238 -0.975 1.00 76.81 203 PRO A N 1
ATOM 1591 C CA . PRO A 1 203 ? -20.012 7.253 0.485 1.00 76.81 203 PRO A CA 1
ATOM 1592 C C . PRO A 1 203 ? -20.383 5.915 1.143 1.00 76.81 203 PRO A C 1
ATOM 1594 O O . PRO A 1 203 ? -19.915 5.625 2.235 1.00 76.81 203 PRO A O 1
ATOM 1597 N N . GLU A 1 204 ? -21.163 5.075 0.466 1.00 84.31 204 GLU A N 1
ATOM 1598 C CA . GLU A 1 204 ? -21.611 3.767 0.948 1.00 84.31 204 GLU A CA 1
ATOM 1599 C C . GLU A 1 204 ? -20.499 2.705 1.004 1.00 84.31 204 GLU A C 1
ATOM 1601 O O . GLU A 1 204 ? -20.639 1.690 1.684 1.00 84.31 204 GLU A O 1
ATOM 1606 N N . LEU A 1 205 ? -19.389 2.921 0.289 1.00 87.62 205 LEU A N 1
ATOM 1607 C CA . LEU A 1 205 ? -18.265 1.987 0.256 1.00 87.62 205 LEU A CA 1
ATOM 1608 C C . LEU A 1 205 ? -17.294 2.255 1.405 1.00 87.62 205 LEU A C 1
ATOM 1610 O O . LEU A 1 205 ? -16.834 3.388 1.587 1.00 87.62 205 LEU A O 1
ATOM 1614 N N . ARG A 1 206 ? -16.908 1.189 2.112 1.00 88.25 206 ARG A N 1
ATOM 1615 C CA . ARG A 1 206 ? -15.865 1.255 3.142 1.00 88.25 206 ARG A CA 1
ATOM 1616 C C . ARG A 1 206 ? -14.487 1.409 2.507 1.00 88.25 206 ARG A C 1
ATOM 1618 O O . ARG A 1 206 ? -14.244 0.951 1.388 1.00 88.25 206 ARG A O 1
ATOM 1625 N N . ASP A 1 207 ? -13.566 2.011 3.243 1.00 89.19 207 ASP A N 1
ATOM 1626 C CA . ASP A 1 207 ? -12.175 2.076 2.812 1.00 89.19 207 ASP A CA 1
ATOM 1627 C C . ASP A 1 207 ? -11.531 0.693 2.887 1.00 89.19 207 ASP A C 1
ATOM 1629 O O . ASP A 1 207 ? -11.724 -0.058 3.849 1.00 89.19 207 ASP A O 1
ATOM 1633 N N . PHE A 1 208 ? -10.811 0.332 1.826 1.00 91.00 208 PHE A N 1
ATOM 1634 C CA . PHE A 1 208 ? -10.047 -0.908 1.778 1.00 91.00 208 PHE A CA 1
ATOM 1635 C C . PHE A 1 208 ? -8.997 -0.889 2.901 1.00 91.00 208 PHE A C 1
ATOM 1637 O O . PHE A 1 208 ? -8.368 0.155 3.090 1.00 91.00 208 PHE A O 1
ATOM 1644 N N . PRO A 1 209 ? -8.796 -1.988 3.653 1.00 90.62 209 PRO A N 1
ATOM 1645 C CA . PRO A 1 209 ? -7.884 -1.975 4.795 1.00 90.62 209 PRO A CA 1
ATOM 1646 C C . PRO A 1 209 ? -6.468 -1.549 4.382 1.00 90.62 209 PRO A C 1
ATOM 1648 O O . PRO A 1 209 ? -5.881 -2.169 3.496 1.00 90.62 209 PRO A O 1
ATOM 1651 N N . GLU A 1 210 ? -5.928 -0.501 5.015 1.00 88.94 210 GLU A N 1
ATOM 1652 C CA . GLU A 1 210 ? -4.664 0.121 4.582 1.00 88.94 210 GLU A CA 1
ATOM 1653 C C . GLU A 1 210 ? -3.476 -0.844 4.671 1.00 88.94 210 GLU A C 1
ATOM 1655 O O . GLU A 1 210 ? -2.660 -0.873 3.762 1.00 88.94 210 GLU A O 1
ATOM 1660 N N . GLU A 1 211 ? -3.447 -1.731 5.670 1.00 88.19 211 GLU A N 1
ATOM 1661 C CA . GLU A 1 211 ? -2.442 -2.801 5.771 1.00 88.19 211 GLU A CA 1
ATOM 1662 C C . GLU A 1 211 ? -2.393 -3.661 4.494 1.00 88.19 211 GLU A C 1
ATOM 1664 O O . GLU A 1 211 ? -1.326 -3.998 3.985 1.00 88.19 211 GLU A O 1
ATOM 1669 N N . LEU A 1 212 ? -3.554 -3.966 3.906 1.00 92.44 212 LEU A N 1
ATOM 1670 C CA . LEU A 1 212 ? -3.623 -4.712 2.652 1.00 92.44 212 LEU A CA 1
ATOM 1671 C C . LEU A 1 212 ? -3.224 -3.841 1.455 1.00 92.44 212 LEU A C 1
ATOM 1673 O O . LEU A 1 212 ? -2.618 -4.344 0.509 1.00 92.44 212 LEU A O 1
ATOM 1677 N N . VAL A 1 213 ? -3.557 -2.545 1.480 1.00 92.94 213 VAL A N 1
ATOM 1678 C CA . VAL A 1 213 ? -3.122 -1.577 0.459 1.00 92.94 213 VAL A CA 1
ATOM 1679 C C . VAL A 1 213 ? -1.597 -1.502 0.419 1.00 92.94 213 VAL A C 1
ATOM 1681 O O . VAL A 1 213 ? -1.025 -1.582 -0.665 1.00 92.94 213 VAL A O 1
ATOM 1684 N N . GLU A 1 214 ? -0.940 -1.403 1.572 1.00 91.69 214 GLU A N 1
ATOM 1685 C CA . GLU A 1 214 ? 0.517 -1.322 1.691 1.00 91.69 214 GLU A CA 1
ATOM 1686 C C . GLU A 1 214 ? 1.208 -2.565 1.129 1.00 91.69 214 GLU A C 1
ATOM 1688 O O . GLU A 1 214 ? 2.125 -2.435 0.319 1.00 91.69 214 GLU A O 1
ATOM 1693 N N . GLN A 1 215 ? 0.724 -3.766 1.464 1.00 94.62 215 GLN A N 1
ATOM 1694 C CA . GLN A 1 215 ? 1.273 -5.020 0.931 1.00 94.62 215 GLN A CA 1
ATOM 1695 C C . GLN A 1 215 ? 1.088 -5.138 -0.591 1.00 94.62 215 GLN A C 1
ATOM 1697 O O . GLN A 1 215 ? 2.000 -5.551 -1.309 1.00 94.62 215 GLN A O 1
ATOM 1702 N N . LEU A 1 216 ? -0.085 -4.750 -1.109 1.00 96.38 216 LEU A N 1
ATOM 1703 C CA . LEU A 1 216 ? -0.389 -4.801 -2.544 1.00 96.38 216 LEU A CA 1
ATOM 1704 C C . LEU A 1 216 ? 0.403 -3.765 -3.347 1.00 96.38 216 LEU A C 1
ATOM 1706 O O . LEU A 1 216 ? 0.897 -4.067 -4.433 1.00 96.38 216 LEU A O 1
ATOM 1710 N N . ILE A 1 217 ? 0.536 -2.542 -2.834 1.00 95.06 217 ILE A N 1
ATOM 1711 C CA . ILE A 1 217 ? 1.383 -1.526 -3.461 1.00 95.06 217 ILE A CA 1
ATOM 1712 C C . ILE A 1 217 ? 2.843 -1.974 -3.402 1.00 95.06 217 ILE A C 1
ATOM 1714 O O . ILE A 1 217 ? 3.533 -1.909 -4.417 1.00 95.06 217 ILE A O 1
ATOM 1718 N N . GLY A 1 218 ? 3.288 -2.469 -2.248 1.00 93.81 218 GLY A N 1
ATOM 1719 C CA . GLY A 1 218 ? 4.651 -2.918 -2.006 1.00 93.81 218 GLY A CA 1
ATOM 1720 C C . GLY A 1 218 ? 5.114 -3.989 -2.988 1.00 93.81 218 GLY A C 1
ATOM 1721 O O . GLY A 1 218 ? 6.124 -3.781 -3.657 1.00 93.81 218 GLY A O 1
ATOM 1722 N N . VAL A 1 219 ? 4.339 -5.066 -3.177 1.00 95.44 219 VAL A N 1
ATOM 1723 C CA . VAL A 1 219 ? 4.707 -6.130 -4.131 1.00 95.44 219 VAL A CA 1
ATOM 1724 C C . VAL A 1 219 ? 4.802 -5.619 -5.571 1.00 95.44 219 VAL A C 1
ATOM 1726 O O . VAL A 1 219 ? 5.660 -6.059 -6.329 1.00 95.44 219 VAL A O 1
ATOM 1729 N N . CYS A 1 220 ? 3.956 -4.663 -5.965 1.00 95.06 220 CYS A N 1
ATOM 1730 C CA . CYS A 1 220 ? 4.011 -4.077 -7.303 1.00 95.06 220 CYS A CA 1
ATOM 1731 C C . CYS A 1 220 ? 5.199 -3.126 -7.466 1.00 95.06 220 CYS A C 1
ATOM 1733 O O . CYS A 1 220 ? 5.842 -3.147 -8.510 1.00 95.06 220 CYS A O 1
ATOM 1735 N N . LEU A 1 221 ? 5.524 -2.317 -6.454 1.00 93.31 221 LEU A N 1
ATOM 1736 C CA . LEU A 1 221 ? 6.727 -1.482 -6.477 1.00 93.31 221 LEU A CA 1
ATOM 1737 C C . LEU A 1 221 ? 7.987 -2.346 -6.534 1.00 93.31 221 LEU A C 1
ATOM 1739 O O . LEU A 1 221 ? 8.876 -2.064 -7.327 1.00 93.31 221 LEU A O 1
ATOM 1743 N N . ASP A 1 222 ? 8.045 -3.423 -5.757 1.00 91.12 222 ASP A N 1
ATOM 1744 C CA . ASP A 1 222 ? 9.154 -4.378 -5.773 1.00 91.12 222 ASP A CA 1
ATOM 1745 C C . ASP A 1 222 ? 9.274 -5.085 -7.123 1.00 91.12 222 ASP A C 1
ATOM 1747 O O . ASP A 1 222 ? 10.338 -5.086 -7.736 1.00 91.12 222 ASP A O 1
ATOM 1751 N N . GLY A 1 223 ? 8.147 -5.534 -7.679 1.00 90.75 223 GLY A N 1
ATOM 1752 C CA . GLY A 1 223 ? 8.095 -6.092 -9.026 1.00 90.75 223 GLY A CA 1
ATOM 1753 C C . GLY A 1 223 ? 8.511 -5.098 -10.121 1.00 90.75 223 GLY A C 1
ATOM 1754 O O . GLY A 1 223 ? 8.891 -5.529 -11.206 1.00 90.75 223 GLY A O 1
ATOM 1755 N N . LEU A 1 224 ? 8.475 -3.788 -9.848 1.00 90.25 224 LEU A N 1
ATOM 1756 C CA . LEU A 1 224 ? 8.958 -2.699 -10.711 1.00 90.25 224 LEU A CA 1
ATOM 1757 C C . LEU A 1 224 ? 10.370 -2.208 -10.334 1.00 90.25 224 LEU A C 1
ATOM 1759 O O . LEU A 1 224 ? 10.770 -1.134 -10.778 1.00 90.25 224 LEU A O 1
ATOM 1763 N N . ARG A 1 225 ? 11.126 -2.960 -9.519 1.00 86.81 225 ARG A N 1
ATOM 1764 C CA . ARG A 1 225 ? 12.479 -2.606 -9.036 1.00 86.81 225 ARG A CA 1
ATOM 1765 C C . ARG A 1 225 ? 12.534 -1.341 -8.159 1.00 86.81 225 ARG A C 1
ATOM 1767 O O . ARG A 1 225 ? 13.583 -0.725 -7.998 1.00 86.81 225 ARG A O 1
ATOM 1774 N N . LEU A 1 226 ? 11.410 -0.970 -7.547 1.00 87.56 226 LEU A N 1
ATOM 1775 C CA . LEU A 1 226 ? 11.247 0.165 -6.626 1.00 87.56 226 LEU A CA 1
ATOM 1776 C C . LEU A 1 226 ? 10.924 -0.271 -5.184 1.00 87.56 226 LEU A C 1
ATOM 1778 O O . LEU A 1 226 ? 10.573 0.559 -4.343 1.00 87.56 226 LEU A O 1
ATOM 1782 N N . GLY A 1 227 ? 11.000 -1.569 -4.886 1.00 80.62 227 GLY A N 1
ATOM 1783 C CA . GLY A 1 227 ? 10.615 -2.138 -3.591 1.00 80.62 227 GLY A CA 1
ATOM 1784 C C . GLY A 1 227 ? 11.687 -2.075 -2.516 1.00 80.62 227 GLY A C 1
ATOM 1785 O O . GLY A 1 227 ? 11.411 -2.467 -1.390 1.00 80.62 227 GLY A O 1
ATOM 1786 N N . MET A 1 228 ? 12.887 -1.585 -2.819 1.00 76.81 228 MET A N 1
ATOM 1787 C CA . MET A 1 228 ? 13.979 -1.548 -1.849 1.00 76.81 228 MET A CA 1
ATOM 1788 C C . MET A 1 228 ? 13.622 -0.724 -0.612 1.00 76.81 228 MET A C 1
ATOM 1790 O O . MET A 1 228 ? 13.066 0.379 -0.700 1.00 76.81 228 MET A O 1
ATOM 1794 N N . ARG A 1 229 ? 13.997 -1.245 0.556 1.00 74.69 229 ARG A N 1
ATOM 1795 C CA . ARG A 1 229 ? 13.728 -0.591 1.838 1.00 74.69 229 ARG A CA 1
ATOM 1796 C C . ARG A 1 229 ? 14.490 0.726 1.955 1.00 74.69 229 ARG A C 1
ATOM 1798 O O . ARG A 1 229 ? 13.953 1.703 2.462 1.00 74.69 229 ARG A O 1
ATOM 1805 N N . GLU A 1 230 ? 15.692 0.773 1.400 1.00 74.75 230 GLU A N 1
ATOM 1806 C CA . GLU A 1 230 ? 16.593 1.921 1.376 1.00 74.75 230 GLU A CA 1
ATOM 1807 C C . GLU A 1 230 ? 15.985 3.122 0.637 1.00 74.75 230 GLU A C 1
ATOM 1809 O O . GLU A 1 230 ? 16.186 4.258 1.054 1.00 74.75 230 GLU A O 1
ATOM 1814 N N . LEU A 1 231 ? 15.154 2.889 -0.389 1.00 77.25 231 LEU A N 1
ATOM 1815 C CA . LEU A 1 231 ? 14.415 3.960 -1.080 1.00 77.25 231 LEU A CA 1
ATOM 1816 C C . LEU A 1 231 ? 13.305 4.580 -0.219 1.00 77.25 231 LEU A C 1
ATOM 1818 O O . LEU A 1 231 ? 12.703 5.580 -0.605 1.00 77.25 231 LEU A O 1
ATOM 1822 N N . SER A 1 232 ? 12.989 3.962 0.919 1.00 71.19 232 SER A N 1
ATOM 1823 C CA . SER A 1 232 ? 11.987 4.435 1.879 1.00 71.19 232 SER A CA 1
ATOM 1824 C C . SER A 1 232 ? 12.619 5.098 3.102 1.00 71.19 232 SER A C 1
ATOM 1826 O O . SER A 1 232 ? 11.896 5.659 3.922 1.00 71.19 232 SER A O 1
ATOM 1828 N N . CYS A 1 233 ? 13.946 5.031 3.245 1.00 67.62 233 CYS A N 1
ATOM 1829 C CA . CYS A 1 233 ? 14.672 5.550 4.396 1.00 67.62 233 CYS A CA 1
ATOM 1830 C C . CYS A 1 233 ? 15.511 6.783 4.008 1.00 67.62 233 CYS A C 1
ATOM 1832 O O . CYS A 1 233 ? 15.978 6.885 2.871 1.00 67.62 233 CYS A O 1
ATOM 1834 N N . PRO A 1 234 ? 15.760 7.714 4.948 1.00 67.81 234 PRO A N 1
ATOM 1835 C CA . PRO A 1 234 ? 16.620 8.876 4.728 1.00 67.81 234 PRO A CA 1
ATOM 1836 C C . PRO A 1 234 ? 18.105 8.479 4.816 1.00 67.81 234 PRO A C 1
ATOM 1838 O O . PRO A 1 234 ? 18.858 9.006 5.627 1.00 67.81 234 PRO A O 1
ATOM 1841 N N . VAL A 1 235 ? 18.519 7.489 4.027 1.00 70.06 235 VAL A N 1
ATOM 1842 C CA . VAL A 1 235 ? 19.912 7.027 3.943 1.00 70.06 235 VAL A CA 1
ATOM 1843 C C . VAL A 1 235 ? 20.536 7.611 2.674 1.00 70.06 235 VAL A C 1
ATOM 1845 O O . VAL A 1 235 ? 19.820 7.790 1.689 1.00 70.06 235 VAL A O 1
ATOM 1848 N N . SER A 1 236 ? 21.831 7.931 2.697 1.00 70.81 236 SER A N 1
ATOM 1849 C CA . SER A 1 236 ? 22.615 8.328 1.514 1.00 70.81 236 SER A CA 1
ATOM 1850 C C . SER A 1 236 ? 23.412 7.151 0.948 1.00 70.81 236 SER A C 1
ATOM 1852 O O . SER A 1 236 ? 23.650 6.158 1.644 1.00 70.81 236 SER A O 1
ATOM 1854 N N . VAL A 1 237 ? 23.896 7.267 -0.287 1.00 69.56 237 VAL A N 1
ATOM 1855 C CA . VAL A 1 237 ? 24.758 6.254 -0.915 1.00 69.56 237 VAL A CA 1
ATOM 1856 C C . VAL A 1 237 ? 26.039 6.052 -0.105 1.00 69.56 237 VAL A C 1
ATOM 1858 O O . VAL A 1 237 ? 26.448 4.916 0.130 1.00 69.56 237 VAL A O 1
ATOM 1861 N N . ILE A 1 238 ? 26.632 7.130 0.416 1.00 69.25 238 ILE A N 1
ATOM 1862 C CA . ILE A 1 238 ? 27.834 7.062 1.268 1.00 69.25 238 ILE A CA 1
ATOM 1863 C C . ILE A 1 238 ? 27.570 6.232 2.533 1.00 69.25 238 ILE A C 1
ATOM 1865 O O . ILE A 1 238 ? 28.399 5.406 2.924 1.00 69.25 238 ILE A O 1
ATOM 1869 N N . ALA A 1 239 ? 26.415 6.424 3.175 1.00 69.25 239 ALA A N 1
ATOM 1870 C CA . ALA A 1 239 ? 26.044 5.665 4.365 1.00 69.25 239 ALA A CA 1
ATOM 1871 C C . ALA A 1 239 ? 25.797 4.179 4.045 1.00 69.25 239 ALA A C 1
ATOM 1873 O O . ALA A 1 239 ? 26.248 3.319 4.801 1.00 69.25 239 ALA A O 1
ATOM 1874 N N . LEU A 1 240 ? 25.170 3.874 2.901 1.00 68.88 240 LEU A N 1
ATOM 1875 C CA . LEU A 1 240 ? 24.984 2.496 2.424 1.00 68.88 240 LEU A CA 1
ATOM 1876 C C . LEU A 1 240 ? 26.310 1.807 2.089 1.00 68.88 240 LEU A C 1
ATOM 1878 O O . LEU A 1 240 ? 26.461 0.623 2.365 1.00 68.88 240 LEU A O 1
ATOM 1882 N N . ARG A 1 241 ? 27.293 2.530 1.540 1.00 67.25 241 ARG A N 1
ATOM 1883 C CA . ARG A 1 241 ? 28.631 1.975 1.266 1.00 67.25 241 ARG A CA 1
ATOM 1884 C C . ARG A 1 241 ? 29.393 1.637 2.542 1.00 67.25 241 ARG A C 1
ATOM 1886 O O . ARG A 1 241 ? 30.109 0.643 2.576 1.00 67.25 241 ARG A O 1
ATOM 1893 N N . ARG A 1 242 ? 29.259 2.467 3.580 1.00 67.75 242 ARG A N 1
ATOM 1894 C CA . ARG A 1 242 ? 29.899 2.229 4.884 1.00 67.75 242 ARG A CA 1
ATOM 1895 C C . ARG A 1 242 ? 29.250 1.073 5.639 1.00 67.75 242 ARG A C 1
ATOM 1897 O O . ARG A 1 242 ? 29.957 0.331 6.305 1.00 67.75 242 ARG A O 1
ATOM 1904 N N . ASN A 1 243 ? 27.933 0.919 5.500 1.00 64.25 243 ASN A N 1
ATOM 1905 C CA . ASN A 1 243 ? 27.146 -0.124 6.150 1.00 64.25 243 ASN A CA 1
ATOM 1906 C C . ASN A 1 243 ? 26.277 -0.862 5.118 1.00 64.25 243 ASN A C 1
ATOM 1908 O O . ASN A 1 243 ? 25.066 -0.618 5.046 1.00 64.25 243 ASN A O 1
ATOM 1912 N N . PRO A 1 244 ? 26.876 -1.746 4.301 1.00 62.78 244 PRO A N 1
ATOM 1913 C CA . PRO A 1 244 ? 26.145 -2.458 3.266 1.00 62.78 244 PRO A CA 1
ATOM 1914 C C . PRO A 1 244 ? 25.102 -3.399 3.880 1.00 62.78 244 PRO A C 1
ATOM 1916 O O . PRO A 1 244 ? 25.407 -4.260 4.704 1.00 62.78 244 PRO A O 1
ATOM 1919 N N . THR A 1 245 ? 23.848 -3.256 3.458 1.00 60.69 245 THR A N 1
ATOM 1920 C CA . THR A 1 245 ? 22.771 -4.206 3.757 1.00 60.69 245 THR A CA 1
ATOM 1921 C C . THR A 1 245 ? 22.866 -5.441 2.843 1.00 60.69 245 THR A C 1
ATOM 1923 O O . THR A 1 245 ? 23.423 -5.361 1.746 1.00 60.69 245 THR A O 1
ATOM 1926 N N . PRO A 1 246 ? 22.275 -6.595 3.204 1.00 56.88 246 PRO A N 1
ATOM 1927 C CA . PRO A 1 246 ? 22.205 -7.757 2.306 1.00 56.88 246 PRO A CA 1
ATOM 1928 C C . PRO A 1 246 ? 21.570 -7.441 0.937 1.00 56.88 246 PRO A C 1
ATOM 1930 O O . PRO A 1 246 ? 21.929 -8.038 -0.075 1.00 56.88 246 PRO A O 1
ATOM 1933 N N . LEU A 1 247 ? 20.662 -6.459 0.891 1.00 50.84 247 LEU A N 1
ATOM 1934 C CA . LEU A 1 247 ? 20.054 -5.946 -0.341 1.00 50.84 247 LEU A CA 1
ATOM 1935 C C . LEU A 1 247 ? 21.028 -5.073 -1.143 1.00 50.84 247 LEU A C 1
ATOM 1937 O O . LEU A 1 247 ? 21.071 -5.183 -2.368 1.00 50.84 247 LEU A O 1
ATOM 1941 N N . SER A 1 248 ? 21.878 -4.291 -0.469 1.00 52.25 248 SER A N 1
ATOM 1942 C CA . SER A 1 248 ? 22.953 -3.531 -1.115 1.00 52.25 248 SER A CA 1
ATOM 1943 C C . SER A 1 248 ? 24.007 -4.414 -1.797 1.00 52.25 248 SER A C 1
ATOM 1945 O O . SER A 1 248 ? 24.652 -3.943 -2.721 1.00 52.25 248 SER A O 1
ATOM 1947 N N . PHE A 1 249 ? 24.146 -5.698 -1.436 1.00 47.75 249 PHE A N 1
ATOM 1948 C CA . PHE A 1 249 ? 25.013 -6.643 -2.161 1.00 47.75 249 PHE A CA 1
ATOM 1949 C C . PHE A 1 249 ? 24.419 -7.071 -3.511 1.00 47.75 249 PHE A C 1
ATOM 1951 O O . PHE A 1 249 ? 25.131 -7.111 -4.511 1.00 47.75 249 PHE A O 1
ATOM 1958 N N . LYS A 1 250 ? 23.106 -7.344 -3.568 1.00 47.97 250 LYS A N 1
ATOM 1959 C CA . LYS A 1 250 ? 22.405 -7.676 -4.824 1.00 47.97 250 LYS A CA 1
ATOM 1960 C C . LYS A 1 250 ? 22.316 -6.456 -5.750 1.00 47.97 250 LYS A C 1
ATOM 1962 O O . LYS A 1 250 ? 22.432 -6.583 -6.961 1.00 47.97 250 LYS A O 1
ATOM 1967 N N . PHE A 1 251 ? 22.163 -5.270 -5.164 1.00 47.59 251 PHE A N 1
ATOM 1968 C CA . PHE A 1 251 ? 22.056 -3.995 -5.874 1.00 47.59 251 PHE A CA 1
ATOM 1969 C C . PHE A 1 251 ? 23.412 -3.333 -6.167 1.00 47.59 251 PHE A C 1
ATOM 1971 O O . PHE A 1 251 ? 23.537 -2.578 -7.124 1.00 47.59 251 PHE A O 1
ATOM 1978 N N . GLY A 1 252 ? 24.454 -3.631 -5.391 1.00 49.50 252 GLY A N 1
ATOM 1979 C CA . GLY A 1 252 ? 25.807 -3.118 -5.607 1.00 49.50 252 GLY A CA 1
ATOM 1980 C C . GLY A 1 252 ? 26.424 -3.607 -6.915 1.00 49.50 252 GLY A C 1
ATOM 1981 O O . GLY A 1 252 ? 27.289 -2.942 -7.472 1.00 49.50 252 GLY A O 1
ATOM 1982 N N . ILE A 1 253 ? 25.912 -4.715 -7.451 1.00 48.03 253 ILE A N 1
ATOM 1983 C CA . ILE A 1 253 ? 26.301 -5.241 -8.760 1.00 48.03 253 ILE A CA 1
ATOM 1984 C C . ILE A 1 253 ? 25.474 -4.624 -9.906 1.00 48.03 253 ILE A C 1
ATOM 1986 O O . ILE A 1 253 ? 26.005 -4.478 -10.996 1.00 48.03 253 ILE A O 1
ATOM 1990 N N . GLU A 1 254 ? 24.213 -4.220 -9.699 1.00 48.31 254 GLU A N 1
ATOM 1991 C CA . GLU A 1 254 ? 23.358 -3.691 -10.790 1.00 48.31 254 GLU A CA 1
ATOM 1992 C C . GLU A 1 254 ? 23.224 -2.162 -10.817 1.00 48.31 254 GLU A C 1
ATOM 1994 O O . GLU A 1 254 ? 23.022 -1.584 -11.877 1.00 48.31 254 GLU A O 1
ATOM 1999 N N . VAL A 1 255 ? 23.333 -1.482 -9.677 1.00 47.31 255 VAL A N 1
ATOM 2000 C CA . VAL A 1 255 ? 23.194 -0.023 -9.591 1.00 47.31 255 VAL A CA 1
ATOM 2001 C C . VAL A 1 255 ? 24.494 0.656 -9.228 1.00 47.31 255 VAL A C 1
ATOM 2003 O O . VAL A 1 255 ? 24.840 1.621 -9.889 1.00 47.31 255 VAL A O 1
ATOM 2006 N N . LEU A 1 256 ? 25.271 0.166 -8.260 1.00 49.38 256 LEU A N 1
ATOM 2007 C CA . LEU A 1 256 ? 26.575 0.796 -8.000 1.00 49.38 256 LEU A CA 1
ATOM 2008 C C . LEU A 1 256 ? 27.577 0.551 -9.142 1.00 49.38 256 LEU A C 1
ATOM 2010 O O . LEU A 1 256 ? 28.455 1.385 -9.338 1.00 49.38 256 LEU A O 1
ATOM 2014 N N . ALA A 1 257 ? 27.419 -0.528 -9.919 1.00 46.19 257 ALA A N 1
ATOM 2015 C CA . ALA A 1 257 ? 28.264 -0.813 -11.081 1.00 46.19 257 ALA A CA 1
ATOM 2016 C C . ALA A 1 257 ? 27.832 -0.097 -12.380 1.00 46.19 257 ALA A C 1
ATOM 2018 O O . ALA A 1 257 ? 28.628 -0.040 -13.309 1.00 46.19 257 ALA A O 1
ATOM 2019 N N . PHE A 1 258 ? 26.603 0.442 -12.457 1.00 45.56 258 PHE A N 1
ATOM 2020 C CA . PHE A 1 258 ? 26.049 1.038 -13.689 1.00 45.56 258 PHE A CA 1
ATOM 2021 C C . PHE A 1 258 ? 25.467 2.457 -13.526 1.00 45.56 258 PHE A C 1
ATOM 2023 O O . PHE A 1 258 ? 25.085 3.063 -14.521 1.00 45.56 258 PHE A O 1
ATOM 2030 N N . ALA A 1 259 ? 25.364 3.004 -12.307 1.00 52.56 259 ALA A N 1
ATOM 2031 C CA . ALA A 1 259 ? 24.725 4.307 -12.053 1.00 52.56 259 ALA A CA 1
ATOM 2032 C C . ALA A 1 259 ? 25.661 5.520 -12.140 1.00 52.56 259 ALA A C 1
ATOM 2034 O O . ALA A 1 259 ? 25.200 6.640 -11.944 1.00 52.56 259 ALA A O 1
ATOM 2035 N N . GLY A 1 260 ? 26.952 5.313 -12.394 1.00 52.97 260 GLY A N 1
ATOM 2036 C CA . GLY A 1 260 ? 27.914 6.401 -12.528 1.00 52.97 260 GLY A CA 1
ATOM 2037 C C . GLY A 1 260 ? 29.317 6.017 -12.083 1.00 52.97 260 GLY A C 1
ATOM 2038 O O . GLY A 1 260 ? 29.515 5.182 -11.185 1.00 52.97 260 GLY A O 1
ATOM 2039 N N . ASP A 1 261 ? 30.292 6.664 -12.706 1.00 67.00 261 ASP A N 1
ATOM 2040 C CA . ASP A 1 261 ? 31.705 6.502 -12.381 1.00 67.00 261 ASP A CA 1
ATOM 2041 C C . ASP A 1 261 ? 32.045 7.249 -11.078 1.00 67.00 261 ASP A C 1
ATOM 2043 O O . ASP A 1 261 ? 32.941 6.839 -10.331 1.00 67.00 261 ASP A O 1
ATOM 2047 N N . THR A 1 262 ? 31.252 8.272 -10.734 1.00 75.69 262 THR A N 1
ATOM 2048 C CA . THR A 1 262 ? 31.426 9.126 -9.547 1.00 75.69 262 THR A CA 1
ATOM 2049 C C . THR A 1 262 ? 30.425 8.823 -8.423 1.00 75.69 262 THR A C 1
ATOM 2051 O O . THR A 1 262 ? 29.374 8.217 -8.635 1.00 75.69 262 THR A O 1
ATOM 2054 N N . ASP A 1 263 ? 30.747 9.223 -7.187 1.00 71.88 263 ASP A N 1
ATOM 2055 C CA . ASP A 1 263 ? 29.819 9.078 -6.054 1.00 71.88 263 ASP A CA 1
ATOM 2056 C C . ASP A 1 263 ? 28.636 10.051 -6.157 1.00 71.88 263 ASP A C 1
ATOM 2058 O O . ASP A 1 263 ? 27.526 9.726 -5.733 1.00 71.88 263 ASP A O 1
ATOM 2062 N N . GLU A 1 264 ? 28.855 11.202 -6.786 1.00 77.38 264 GLU A N 1
ATOM 2063 C CA . GLU A 1 264 ? 27.848 12.219 -7.065 1.00 77.38 264 GLU A CA 1
ATOM 2064 C C . GLU A 1 264 ? 26.766 11.705 -8.026 1.00 77.38 264 GLU A C 1
ATOM 2066 O O . GLU A 1 264 ? 25.575 11.861 -7.749 1.00 77.38 264 GLU A O 1
ATOM 2071 N N . GLU A 1 265 ? 27.153 11.048 -9.123 1.00 73.12 265 GLU A N 1
ATOM 2072 C CA . GLU A 1 265 ? 26.212 10.448 -10.083 1.00 73.12 265 GLU A CA 1
ATOM 2073 C C . GLU A 1 265 ? 25.377 9.339 -9.437 1.00 73.12 265 GLU A C 1
ATOM 2075 O O . GLU A 1 265 ? 24.157 9.286 -9.613 1.00 73.12 265 GLU A O 1
ATOM 2080 N N . ARG A 1 266 ? 26.011 8.495 -8.613 1.00 72.50 266 ARG A N 1
ATOM 2081 C CA . ARG A 1 266 ? 25.311 7.430 -7.883 1.00 72.50 266 ARG A CA 1
ATOM 2082 C C . ARG A 1 266 ? 24.289 7.993 -6.902 1.00 72.50 266 ARG A C 1
ATOM 2084 O O . ARG A 1 266 ? 23.194 7.441 -6.798 1.00 72.50 266 ARG A O 1
ATOM 2091 N N . GLU A 1 267 ? 24.627 9.063 -6.180 1.00 77.56 267 GLU A N 1
ATOM 2092 C CA . GLU A 1 267 ? 23.694 9.736 -5.268 1.00 77.56 267 GLU A CA 1
ATOM 2093 C C . GLU A 1 267 ? 22.531 10.373 -6.038 1.00 77.56 267 GLU A C 1
ATOM 2095 O O . GLU A 1 267 ? 21.375 10.202 -5.650 1.00 77.56 267 GLU A O 1
ATOM 2100 N N . ALA A 1 268 ? 22.804 11.038 -7.164 1.00 78.44 268 ALA A N 1
ATOM 2101 C CA . ALA A 1 268 ? 21.770 11.636 -8.004 1.00 78.44 268 ALA A CA 1
ATOM 2102 C C . ALA A 1 268 ? 20.780 10.587 -8.541 1.00 78.44 268 ALA A C 1
ATOM 2104 O O . ALA A 1 268 ? 19.565 10.762 -8.428 1.00 78.44 268 ALA A O 1
ATOM 2105 N N . GLU A 1 269 ? 21.284 9.468 -9.060 1.00 76.56 269 GLU A N 1
ATOM 2106 C CA . GLU A 1 269 ? 20.459 8.358 -9.539 1.00 76.56 269 GLU A CA 1
ATOM 2107 C C . GLU A 1 269 ? 19.670 7.704 -8.387 1.00 76.56 269 GLU A C 1
ATOM 2109 O O . GLU A 1 269 ? 18.498 7.341 -8.533 1.00 76.56 269 GLU A O 1
ATOM 2114 N N . PHE A 1 270 ? 20.282 7.561 -7.208 1.00 77.94 270 PHE A N 1
ATOM 2115 C CA . PHE A 1 270 ? 19.603 7.036 -6.025 1.00 77.94 270 PHE A CA 1
ATOM 2116 C C . PHE A 1 270 ? 18.442 7.940 -5.579 1.00 77.94 270 PHE A C 1
ATOM 2118 O O . PHE A 1 270 ? 17.341 7.449 -5.304 1.00 77.94 270 PHE A O 1
ATOM 2125 N N . GLU A 1 271 ? 18.642 9.256 -5.584 1.00 82.00 271 GLU A N 1
ATOM 2126 C CA . GLU A 1 271 ? 17.591 10.236 -5.310 1.00 82.00 271 GLU A CA 1
ATOM 2127 C C . GLU A 1 271 ? 16.495 10.236 -6.385 1.00 82.00 271 GLU A C 1
ATOM 2129 O O . GLU A 1 271 ? 15.304 10.275 -6.057 1.00 82.00 271 GLU A O 1
ATOM 2134 N N . GLU A 1 272 ? 16.839 10.103 -7.668 1.00 82.50 272 GLU A N 1
ATOM 2135 C CA . GLU A 1 272 ? 15.834 9.943 -8.723 1.00 82.50 272 GLU A CA 1
ATOM 2136 C C . GLU A 1 272 ? 15.005 8.669 -8.547 1.00 82.50 272 GLU A C 1
ATOM 2138 O O . GLU A 1 272 ? 13.782 8.702 -8.730 1.00 82.50 272 GLU A O 1
ATOM 2143 N N . ARG A 1 273 ? 15.605 7.569 -8.078 1.00 80.94 273 ARG A N 1
ATOM 2144 C CA . ARG A 1 273 ? 14.858 6.354 -7.720 1.00 80.94 273 ARG A CA 1
ATOM 2145 C C . ARG A 1 273 ? 13.943 6.554 -6.514 1.00 80.94 273 ARG A C 1
ATOM 2147 O O . ARG A 1 273 ? 12.814 6.055 -6.542 1.00 80.94 273 ARG A O 1
ATOM 2154 N N . LYS A 1 274 ? 14.348 7.315 -5.489 1.00 83.62 274 LYS A N 1
ATOM 2155 C CA . LYS A 1 274 ? 13.453 7.687 -4.372 1.00 83.62 274 LYS A CA 1
ATOM 2156 C C . LYS A 1 274 ? 12.253 8.488 -4.872 1.00 83.62 274 LYS A C 1
ATOM 2158 O O . LYS A 1 274 ? 11.106 8.169 -4.540 1.00 83.62 274 LYS A O 1
ATOM 2163 N N . LYS A 1 275 ? 12.488 9.482 -5.735 1.00 84.94 275 LYS A N 1
ATOM 2164 C CA . LYS A 1 275 ? 11.413 10.269 -6.359 1.00 84.94 275 LYS A CA 1
ATOM 2165 C C . LYS A 1 275 ? 10.521 9.391 -7.238 1.00 84.94 275 LYS A C 1
ATOM 2167 O O . LYS A 1 275 ? 9.296 9.506 -7.169 1.00 84.94 275 LYS A O 1
ATOM 2172 N N . ALA A 1 276 ? 11.099 8.487 -8.030 1.00 85.50 276 ALA A N 1
ATOM 2173 C CA . ALA A 1 276 ? 10.357 7.535 -8.849 1.00 85.50 276 ALA A CA 1
ATOM 2174 C C . ALA A 1 276 ? 9.467 6.640 -7.983 1.00 85.50 276 ALA A C 1
ATOM 2176 O O . ALA A 1 276 ? 8.276 6.530 -8.266 1.00 85.50 276 ALA A O 1
ATOM 2177 N N . ARG A 1 277 ? 9.986 6.089 -6.880 1.00 87.75 277 ARG A N 1
ATOM 2178 C CA . ARG A 1 277 ? 9.206 5.311 -5.909 1.00 87.75 277 ARG A CA 1
ATOM 2179 C C . ARG A 1 277 ? 8.029 6.104 -5.340 1.00 87.75 277 ARG A C 1
ATOM 2181 O O . ARG A 1 277 ? 6.914 5.581 -5.290 1.00 87.75 277 ARG A O 1
ATOM 2188 N N . ALA A 1 278 ? 8.238 7.361 -4.952 1.00 86.12 278 ALA A N 1
ATOM 2189 C CA . ALA A 1 278 ? 7.162 8.217 -4.449 1.00 86.12 278 ALA A CA 1
ATOM 2190 C C . ALA A 1 278 ? 6.070 8.455 -5.512 1.00 86.12 278 ALA A C 1
ATOM 2192 O O . ALA A 1 278 ? 4.882 8.281 -5.231 1.00 86.12 278 ALA A O 1
ATOM 2193 N N . ARG A 1 279 ? 6.460 8.767 -6.758 1.00 86.88 279 ARG A N 1
ATOM 2194 C CA . ARG A 1 279 ? 5.524 8.934 -7.887 1.00 86.88 279 ARG A CA 1
ATOM 2195 C C . ARG A 1 279 ? 4.754 7.644 -8.181 1.00 86.88 279 ARG A C 1
ATOM 2197 O O . ARG A 1 279 ? 3.526 7.652 -8.286 1.00 86.88 279 ARG A O 1
ATOM 2204 N N . TRP A 1 280 ? 5.461 6.521 -8.274 1.00 90.06 280 TRP A N 1
ATOM 2205 C CA . TRP A 1 280 ? 4.874 5.227 -8.611 1.00 90.06 280 TRP A CA 1
ATOM 2206 C C . TRP A 1 280 ? 3.978 4.671 -7.512 1.00 90.06 280 TRP A C 1
ATOM 2208 O O . TRP A 1 280 ? 2.972 4.052 -7.838 1.00 90.06 280 TRP A O 1
ATOM 2218 N N . THR A 1 281 ? 4.234 4.975 -6.237 1.00 90.50 281 THR A N 1
ATOM 2219 C CA . THR A 1 281 ? 3.296 4.671 -5.140 1.00 90.50 281 THR A CA 1
ATOM 2220 C C . THR A 1 281 ? 1.889 5.198 -5.453 1.00 90.50 281 THR A C 1
ATOM 2222 O O . THR A 1 281 ? 0.903 4.472 -5.315 1.00 90.50 281 THR A O 1
ATOM 2225 N N . VAL A 1 282 ? 1.780 6.432 -5.959 1.00 89.44 282 VAL A N 1
ATOM 2226 C CA . VAL A 1 282 ? 0.491 7.039 -6.333 1.00 89.44 282 VAL A CA 1
ATOM 2227 C C . VAL A 1 282 ? -0.124 6.348 -7.552 1.00 89.44 282 VAL A C 1
ATOM 2229 O O . VAL A 1 282 ? -1.322 6.050 -7.551 1.00 89.44 282 VAL A O 1
ATOM 2232 N N . HIS A 1 283 ? 0.676 6.053 -8.580 1.00 90.12 283 HIS A N 1
ATOM 2233 C CA . HIS A 1 283 ? 0.198 5.360 -9.781 1.00 90.12 283 HIS A CA 1
ATOM 2234 C C . HIS A 1 283 ? -0.296 3.940 -9.478 1.00 90.12 283 HIS A C 1
ATOM 2236 O O . HIS A 1 283 ? -1.374 3.559 -9.937 1.00 90.12 283 HIS A O 1
ATOM 2242 N N . VAL A 1 284 ? 0.440 3.180 -8.665 1.00 93.44 284 VAL A N 1
ATOM 2243 C CA . VAL A 1 284 ? 0.084 1.819 -8.246 1.00 93.44 284 VAL A CA 1
ATOM 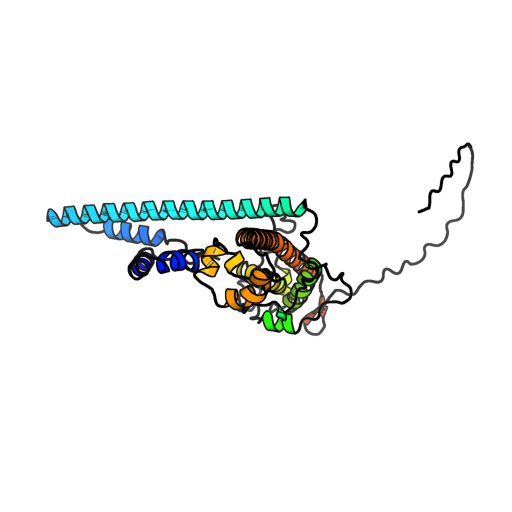2244 C C . VAL A 1 284 ? -1.161 1.838 -7.354 1.00 93.44 284 VAL A C 1
ATOM 2246 O O . VAL A 1 284 ? -2.078 1.044 -7.571 1.00 93.44 284 VAL A O 1
ATOM 2249 N N . ARG A 1 285 ? -1.288 2.800 -6.427 1.00 93.56 285 ARG A N 1
ATOM 2250 C CA . ARG A 1 285 ? -2.536 3.007 -5.665 1.00 93.56 285 ARG A CA 1
ATOM 2251 C C . ARG A 1 285 ? -3.720 3.299 -6.590 1.00 93.56 285 ARG A C 1
ATOM 2253 O O . ARG A 1 285 ? -4.809 2.751 -6.413 1.00 93.56 285 ARG A O 1
ATOM 2260 N N . GLY A 1 286 ? -3.503 4.117 -7.619 1.00 91.56 286 GLY A N 1
ATOM 2261 C CA . GLY A 1 286 ? -4.486 4.365 -8.672 1.00 91.56 286 GLY A CA 1
ATOM 2262 C C . GLY A 1 286 ? -4.847 3.116 -9.472 1.00 91.56 286 GLY A C 1
ATOM 2263 O O . GLY A 1 286 ? -6.023 2.892 -9.763 1.00 91.56 286 GLY A O 1
ATOM 2264 N N . ALA A 1 287 ? -3.872 2.264 -9.778 1.00 93.31 287 ALA A N 1
ATOM 2265 C CA . ALA A 1 287 ? -4.091 0.983 -10.437 1.00 93.31 287 ALA A CA 1
ATOM 2266 C C . ALA A 1 287 ? -4.958 0.040 -9.584 1.00 93.31 287 ALA A C 1
ATOM 2268 O O . ALA A 1 287 ? -5.845 -0.623 -10.129 1.00 93.31 287 ALA A O 1
ATOM 2269 N N . LEU A 1 288 ? -4.760 0.023 -8.260 1.00 95.56 288 LEU A N 1
ATOM 2270 C CA . LEU A 1 288 ? -5.580 -0.743 -7.316 1.00 95.56 288 LEU A CA 1
ATOM 2271 C C . LEU A 1 288 ? -7.017 -0.207 -7.245 1.00 95.56 288 LEU A C 1
ATOM 2273 O O . LEU A 1 288 ? -7.973 -0.984 -7.303 1.00 95.56 288 LEU A O 1
ATOM 2277 N N . GLN A 1 289 ? -7.189 1.119 -7.210 1.00 93.31 289 GLN A N 1
ATOM 2278 C CA . GLN A 1 289 ? -8.511 1.747 -7.288 1.00 93.31 289 GLN A CA 1
ATOM 2279 C C . GLN A 1 289 ? -9.254 1.339 -8.573 1.00 93.31 289 GLN A C 1
ATOM 2281 O O . GLN A 1 289 ? -10.433 0.977 -8.514 1.00 93.31 289 GLN A O 1
ATOM 2286 N N . ARG A 1 290 ? -8.577 1.360 -9.732 1.00 92.44 290 ARG A N 1
ATOM 2287 C CA . ARG A 1 290 ? -9.151 0.901 -11.012 1.00 92.44 290 ARG A CA 1
ATOM 2288 C C . ARG A 1 290 ? -9.548 -0.575 -10.949 1.00 92.44 290 ARG A C 1
ATOM 2290 O O . ARG A 1 290 ? -10.664 -0.911 -11.334 1.00 92.44 290 ARG A O 1
ATOM 2297 N N . ALA A 1 291 ? -8.685 -1.435 -10.406 1.00 94.62 291 ALA A N 1
ATOM 2298 C CA . ALA A 1 291 ? -8.961 -2.864 -10.277 1.00 94.62 291 ALA A CA 1
ATOM 2299 C C . ALA A 1 291 ? -10.215 -3.138 -9.429 1.00 94.62 291 ALA A C 1
ATOM 2301 O O . ALA A 1 291 ? -11.086 -3.892 -9.860 1.00 94.62 291 ALA A O 1
ATOM 2302 N N . LEU A 1 292 ? -10.365 -2.475 -8.276 1.00 93.50 292 LEU A N 1
ATOM 2303 C CA . LEU A 1 292 ? -11.576 -2.574 -7.449 1.00 93.50 292 LEU A CA 1
ATOM 2304 C C . LEU A 1 292 ? -12.826 -2.073 -8.183 1.00 93.50 292 LEU A C 1
ATOM 2306 O O . LEU A 1 292 ? -13.883 -2.701 -8.107 1.00 93.50 292 LEU A O 1
ATOM 2310 N N . ASN A 1 293 ? -12.713 -0.967 -8.926 1.00 91.56 293 ASN A N 1
ATOM 2311 C CA . ASN A 1 293 ? -13.817 -0.452 -9.739 1.00 91.56 293 ASN A CA 1
ATOM 2312 C C . ASN A 1 293 ? -14.279 -1.458 -10.800 1.00 91.56 293 ASN A C 1
ATOM 2314 O O . ASN A 1 293 ? -15.478 -1.544 -11.074 1.00 91.56 293 ASN A O 1
ATOM 2318 N N . ASP A 1 294 ? -13.356 -2.226 -11.375 1.00 92.00 294 ASP A N 1
ATOM 2319 C CA . ASP A 1 294 ? -13.693 -3.267 -12.339 1.00 92.00 294 ASP A CA 1
ATOM 2320 C C . ASP A 1 294 ? -14.292 -4.497 -11.673 1.00 92.00 294 ASP A C 1
ATOM 2322 O O . ASP A 1 294 ? -15.329 -4.968 -12.130 1.00 92.00 294 ASP A O 1
ATOM 2326 N N . ILE A 1 295 ? -13.707 -4.980 -10.573 1.00 93.69 295 ILE A N 1
ATOM 2327 C CA . ILE A 1 295 ? -14.203 -6.146 -9.824 1.00 93.69 295 ILE A CA 1
ATOM 2328 C C . ILE A 1 295 ? -15.649 -5.946 -9.357 1.00 93.69 295 ILE A C 1
ATOM 2330 O O . ILE A 1 295 ? -16.439 -6.890 -9.360 1.00 93.69 295 ILE A O 1
ATOM 2334 N N . ARG A 1 296 ? -16.062 -4.714 -9.041 1.00 91.25 296 ARG A N 1
ATOM 2335 C CA . ARG A 1 296 ? -17.469 -4.423 -8.718 1.00 91.25 296 ARG A CA 1
ATOM 2336 C C . ARG A 1 296 ? -18.444 -4.760 -9.851 1.00 91.25 296 ARG A C 1
ATOM 2338 O O . ARG A 1 296 ? -19.578 -5.124 -9.561 1.00 91.25 296 ARG A O 1
ATOM 2345 N N . LYS A 1 297 ? -18.004 -4.701 -11.112 1.00 91.69 297 LYS A N 1
ATOM 2346 C CA . LYS A 1 297 ? -18.807 -5.050 -12.299 1.00 91.69 297 LYS A CA 1
ATOM 2347 C C . LYS A 1 297 ? -18.832 -6.555 -12.591 1.00 91.69 297 LYS A C 1
ATOM 2349 O O . LYS A 1 297 ? -19.529 -6.977 -13.506 1.00 91.69 297 LYS A O 1
ATOM 2354 N N . TYR A 1 298 ? -18.038 -7.358 -11.883 1.00 93.88 298 TYR A N 1
ATOM 2355 C CA . TYR A 1 298 ? -17.966 -8.802 -12.110 1.00 93.88 298 TYR A CA 1
ATOM 2356 C C . TYR A 1 298 ? -19.234 -9.474 -11.586 1.00 93.88 298 TYR A C 1
ATOM 2358 O O . TYR A 1 298 ? -19.888 -8.955 -10.683 1.00 93.88 298 TYR A O 1
ATOM 2366 N N . VAL A 1 299 ? -19.569 -10.642 -12.111 1.00 93.00 299 VAL A N 1
ATOM 2367 C CA . VAL A 1 299 ? -20.700 -11.463 -11.657 1.00 93.00 299 VAL A CA 1
ATOM 2368 C C . VAL A 1 299 ? -20.177 -12.739 -11.007 1.00 93.00 299 VAL A C 1
ATOM 2370 O O . VAL A 1 299 ? -19.018 -13.100 -11.209 1.00 93.00 299 VAL A O 1
ATOM 2373 N N . LEU A 1 300 ? -20.998 -13.386 -10.182 1.00 93.06 300 LEU A N 1
ATOM 2374 C CA . LEU A 1 300 ? -20.678 -14.725 -9.693 1.00 93.06 300 LEU A CA 1
ATOM 2375 C C . LEU A 1 300 ? -21.000 -15.736 -10.795 1.00 93.06 300 LEU A C 1
ATOM 2377 O O . LEU A 1 300 ? -22.059 -15.647 -11.416 1.00 93.06 300 LEU A O 1
ATOM 2381 N N . ASP A 1 301 ? -20.082 -16.662 -11.049 1.00 91.75 301 ASP A N 1
ATOM 2382 C CA . ASP A 1 301 ? -20.362 -17.838 -11.866 1.00 91.75 301 ASP A CA 1
ATOM 2383 C C . ASP A 1 301 ? -21.125 -18.905 -11.058 1.00 91.75 301 ASP A C 1
ATOM 2385 O O . ASP A 1 301 ? -21.380 -18.752 -9.861 1.00 91.75 301 ASP A O 1
ATOM 2389 N N . ALA A 1 302 ? -21.469 -20.015 -11.715 1.00 88.25 302 ALA A N 1
ATOM 2390 C CA . ALA A 1 302 ? -22.148 -21.147 -11.082 1.00 88.25 302 ALA A CA 1
ATOM 2391 C C . ALA A 1 302 ? -21.350 -21.780 -9.921 1.00 88.25 302 ALA A C 1
ATOM 2393 O O . ALA A 1 302 ? -21.929 -22.466 -9.087 1.00 88.25 302 ALA A O 1
ATOM 2394 N N . ASN A 1 303 ? -20.038 -21.531 -9.846 1.00 88.94 303 ASN A N 1
ATOM 2395 C CA . ASN A 1 303 ? -19.149 -22.030 -8.798 1.00 88.94 303 ASN A CA 1
ATOM 2396 C C . ASN A 1 303 ? -18.925 -20.994 -7.680 1.00 88.94 303 ASN A C 1
ATOM 2398 O O . ASN A 1 303 ? -18.032 -21.175 -6.851 1.00 88.94 303 ASN A O 1
ATOM 2402 N N . GLY A 1 304 ? -19.665 -19.879 -7.681 1.00 86.69 304 GLY A N 1
ATOM 2403 C CA . GLY A 1 304 ? -19.509 -18.797 -6.710 1.00 86.69 304 GLY A CA 1
ATOM 2404 C C . GLY A 1 304 ? -18.237 -17.962 -6.893 1.00 86.69 304 GLY A C 1
ATOM 2405 O O . GLY A 1 304 ? -17.847 -17.239 -5.980 1.00 86.69 304 GLY A O 1
ATOM 2406 N N . ARG A 1 305 ? -17.569 -18.029 -8.050 1.00 89.50 305 ARG A N 1
ATOM 2407 C CA . ARG A 1 305 ? -16.340 -17.274 -8.346 1.00 89.50 305 ARG A CA 1
ATOM 2408 C C . ARG A 1 305 ? -16.656 -15.977 -9.073 1.00 89.50 305 ARG A C 1
ATOM 2410 O O . ARG A 1 305 ? -17.545 -15.919 -9.917 1.00 89.50 305 ARG A O 1
ATOM 2417 N N . LEU A 1 306 ? -15.881 -14.927 -8.799 1.00 92.00 306 LEU A N 1
ATOM 2418 C CA . LEU A 1 306 ? -16.022 -13.654 -9.504 1.00 92.00 306 LEU A CA 1
ATOM 2419 C C . LEU A 1 306 ? -15.430 -13.720 -10.916 1.00 92.00 306 LEU A C 1
ATOM 2421 O O . LEU A 1 306 ? -14.212 -13.804 -11.098 1.00 92.00 306 LEU A O 1
ATOM 2425 N N . VAL A 1 307 ? -16.291 -13.574 -11.921 1.00 91.19 307 VAL A N 1
ATOM 2426 C CA . VAL A 1 307 ? -15.928 -13.558 -13.343 1.00 91.19 307 VAL A CA 1
ATOM 2427 C C . VAL A 1 307 ? -16.365 -12.256 -14.025 1.00 91.19 307 VAL A C 1
ATOM 2429 O O . VAL A 1 307 ? -17.341 -11.633 -13.600 1.00 91.19 307 VAL A O 1
ATOM 2432 N N . PRO A 1 308 ? -15.654 -11.791 -15.071 1.00 89.81 308 PRO A N 1
ATOM 2433 C CA . PRO A 1 308 ? -16.078 -10.615 -15.825 1.00 89.81 308 PRO A CA 1
ATOM 2434 C C . PRO A 1 308 ? -17.505 -10.791 -16.357 1.00 89.81 308 PRO A C 1
ATOM 2436 O O . PRO A 1 308 ? -17.849 -11.868 -16.841 1.00 89.81 308 PRO A O 1
ATOM 2439 N N . ALA A 1 309 ? -18.319 -9.734 -16.303 1.00 85.31 309 ALA A N 1
ATOM 2440 C CA . ALA A 1 309 ? -19.663 -9.779 -16.871 1.00 85.31 309 ALA A CA 1
ATOM 2441 C C . ALA A 1 309 ? -19.613 -10.104 -18.382 1.00 85.31 309 ALA A C 1
ATOM 2443 O O . ALA A 1 309 ? -18.727 -9.593 -19.083 1.00 85.31 309 ALA A O 1
ATOM 2444 N N . PRO A 1 310 ? -20.551 -10.918 -18.904 1.00 77.75 310 PRO A N 1
ATOM 2445 C CA . PRO A 1 310 ? -20.645 -11.187 -20.333 1.00 77.75 310 PRO A CA 1
ATOM 2446 C C . PRO A 1 310 ? -20.773 -9.877 -21.116 1.00 77.75 310 PRO A C 1
ATOM 2448 O O . PRO A 1 310 ? -21.571 -9.006 -20.767 1.00 77.75 310 PRO A O 1
ATOM 2451 N N . LYS A 1 311 ? -19.995 -9.722 -22.193 1.00 71.44 311 LYS A N 1
ATOM 2452 C CA . LYS A 1 311 ? -20.160 -8.576 -23.095 1.00 71.44 311 LYS A CA 1
ATOM 2453 C C . LYS A 1 311 ? -21.497 -8.727 -23.817 1.00 71.44 311 LYS A C 1
ATOM 2455 O O . LYS A 1 311 ? -21.629 -9.605 -24.668 1.00 71.44 311 LYS A O 1
ATOM 2460 N N . VAL A 1 312 ? -22.468 -7.871 -23.508 1.00 58.00 312 VAL A N 1
ATOM 2461 C CA . VAL A 1 312 ? -23.706 -7.781 -24.289 1.00 58.00 312 VAL A CA 1
ATOM 2462 C C . VAL A 1 312 ? -23.320 -7.313 -25.693 1.00 58.00 312 VAL A C 1
ATOM 2464 O O . VAL A 1 312 ? -22.866 -6.182 -25.873 1.00 58.00 312 VAL A O 1
ATOM 2467 N N . LYS A 1 313 ? -23.436 -8.192 -26.696 1.00 47.91 313 LYS A N 1
ATOM 2468 C CA . LYS A 1 313 ? -23.359 -7.774 -28.099 1.00 47.91 313 LYS A CA 1
ATOM 2469 C C . LYS A 1 313 ? -24.582 -6.901 -28.354 1.00 47.91 313 LYS A C 1
ATOM 2471 O O . LYS A 1 313 ? -25.696 -7.411 -28.393 1.00 47.91 313 LYS A O 1
ATOM 2476 N N . ILE A 1 314 ? -24.381 -5.594 -28.501 1.00 48.00 314 ILE A N 1
ATOM 2477 C CA . ILE A 1 314 ? -25.426 -4.703 -29.005 1.00 48.00 314 ILE A CA 1
ATOM 2478 C C . ILE A 1 314 ? -25.662 -5.109 -30.461 1.00 48.00 314 ILE A C 1
ATOM 2480 O O . ILE A 1 314 ? -24.890 -4.754 -31.349 1.00 48.00 314 ILE A O 1
ATOM 2484 N N . ILE A 1 315 ? -26.696 -5.913 -30.697 1.00 39.91 315 ILE A N 1
ATOM 2485 C CA . ILE A 1 315 ? -27.212 -6.166 -32.037 1.00 39.91 315 ILE A CA 1
ATOM 2486 C C . ILE A 1 315 ? -27.923 -4.873 -32.437 1.00 39.91 315 ILE A C 1
ATOM 2488 O O . ILE A 1 315 ? -28.992 -4.564 -31.916 1.00 39.91 315 ILE A O 1
ATOM 2492 N N . ARG A 1 316 ? -27.310 -4.077 -33.321 1.00 41.97 316 ARG A N 1
ATOM 2493 C CA . ARG A 1 316 ? -28.026 -3.001 -34.013 1.00 41.97 316 ARG A CA 1
ATOM 2494 C C . ARG A 1 316 ? -29.061 -3.670 -34.917 1.00 41.97 316 ARG A C 1
ATOM 2496 O O . ARG A 1 316 ? -28.726 -4.118 -36.008 1.00 41.97 316 ARG A O 1
ATOM 2503 N N . ILE A 1 317 ? -30.293 -3.792 -34.432 1.00 40.88 317 ILE A N 1
ATOM 2504 C CA . ILE A 1 317 ? -31.444 -4.129 -35.271 1.00 40.88 317 ILE A CA 1
ATOM 2505 C C . ILE A 1 317 ? -31.609 -2.951 -36.232 1.00 40.88 317 ILE A C 1
ATOM 2507 O O . ILE A 1 317 ? -31.755 -1.811 -35.794 1.00 40.88 317 ILE A O 1
ATOM 2511 N N . GLY A 1 318 ? -31.459 -3.225 -37.528 1.00 40.62 318 GLY A N 1
ATOM 2512 C CA . GLY A 1 318 ? -31.450 -2.218 -38.578 1.00 40.62 318 GLY A CA 1
ATOM 2513 C C . GLY A 1 318 ? -32.730 -1.392 -38.577 1.00 40.62 318 GLY A C 1
ATOM 2514 O O . GLY A 1 318 ? -33.822 -1.920 -38.769 1.00 40.62 318 GLY A O 1
ATOM 2515 N N . SER A 1 319 ? -32.586 -0.084 -38.394 1.00 35.81 319 SER A N 1
ATOM 2516 C CA . SER A 1 319 ? -33.619 0.873 -38.765 1.00 35.81 319 SER A CA 1
ATOM 2517 C C . SER A 1 319 ? -33.687 0.912 -40.293 1.00 35.81 319 SER A C 1
ATOM 2519 O O . SER A 1 319 ? -32.697 1.220 -40.956 1.00 35.81 319 SER A O 1
ATOM 2521 N N . GLN A 1 320 ? -34.851 0.567 -40.841 1.00 35.16 320 GLN A N 1
ATOM 2522 C CA . GLN A 1 320 ? -35.190 0.706 -42.257 1.00 35.16 320 GLN A CA 1
ATOM 2523 C C . GLN A 1 320 ? -34.929 2.129 -42.797 1.00 35.16 320 GLN A C 1
ATOM 2525 O O . GLN A 1 320 ? -34.985 3.101 -42.035 1.00 35.16 320 GLN A O 1
ATOM 2530 N N . PRO A 1 321 ? -34.685 2.269 -44.114 1.00 37.34 321 PRO A N 1
ATOM 2531 C CA . PRO A 1 321 ? -34.362 3.545 -44.739 1.00 37.34 321 PRO A CA 1
ATOM 2532 C C . PRO A 1 321 ? -35.608 4.435 -44.813 1.00 37.34 321 PRO A C 1
ATOM 2534 O O . PRO A 1 321 ? -36.623 4.049 -45.389 1.00 37.34 321 PRO A O 1
ATOM 2537 N N . ARG A 1 322 ? -35.532 5.650 -44.261 1.00 32.12 322 ARG A N 1
ATOM 2538 C CA . ARG A 1 322 ? -36.517 6.700 -44.548 1.00 32.12 322 ARG A CA 1
ATOM 2539 C C . ARG A 1 322 ? -36.105 7.439 -45.816 1.00 32.12 322 ARG A C 1
ATOM 2541 O O . ARG A 1 322 ? -35.093 8.131 -45.852 1.00 32.12 322 ARG A O 1
ATOM 2548 N N . THR A 1 323 ? -36.915 7.265 -46.848 1.00 33.38 323 THR A N 1
ATOM 2549 C CA . THR A 1 323 ? -36.927 8.043 -48.084 1.00 33.38 323 THR A CA 1
ATOM 2550 C C . THR A 1 323 ? -37.254 9.516 -47.828 1.00 33.38 323 THR A C 1
ATOM 2552 O O . THR A 1 323 ? -38.271 9.821 -47.217 1.00 33.38 323 THR A O 1
ATOM 2555 N N . SER A 1 324 ? -36.387 10.373 -48.373 1.00 34.47 324 SER A N 1
ATOM 2556 C CA . SER A 1 324 ? -36.640 11.639 -49.079 1.00 34.47 324 SER A CA 1
ATOM 2557 C C . SER A 1 324 ? -37.580 12.690 -48.469 1.00 34.47 324 SER A C 1
ATOM 2559 O O . SER A 1 324 ? -38.791 12.503 -48.429 1.00 34.47 324 SER A O 1
ATOM 2561 N N . GLN A 1 325 ? -37.031 13.881 -48.214 1.00 31.78 325 GLN A N 1
ATOM 2562 C CA . GLN A 1 325 ? -37.480 15.084 -48.924 1.00 31.78 325 GLN A CA 1
ATOM 2563 C C . GLN A 1 325 ? -36.325 16.090 -49.030 1.00 31.78 325 GLN A C 1
ATOM 2565 O O . GLN A 1 325 ? -35.788 16.569 -4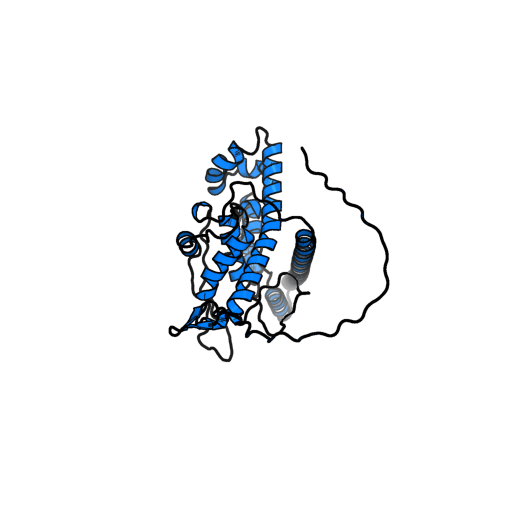8.036 1.00 31.78 325 GLN A O 1
ATOM 2570 N N . ARG A 1 326 ? -35.926 16.339 -50.279 1.00 31.00 326 ARG A N 1
ATOM 2571 C CA . ARG A 1 326 ? -35.041 17.409 -50.745 1.00 31.00 326 ARG A CA 1
ATOM 2572 C C . ARG A 1 326 ? -35.943 18.550 -51.215 1.00 31.00 326 ARG A C 1
ATOM 2574 O O . ARG A 1 326 ? -36.882 18.261 -51.949 1.00 31.00 326 ARG A O 1
ATOM 2581 N N . THR A 1 327 ? -35.576 19.789 -50.918 1.00 30.31 327 THR A N 1
ATOM 2582 C CA . THR A 1 327 ? -35.693 20.927 -51.849 1.00 30.31 327 THR A CA 1
ATOM 2583 C C . THR A 1 327 ? -34.645 21.991 -51.477 1.00 30.31 327 THR A C 1
ATOM 2585 O O . THR A 1 327 ? -34.182 21.974 -50.336 1.00 30.31 327 THR A O 1
ATOM 2588 N N . PRO A 1 328 ? -34.200 22.807 -52.451 1.00 37.50 328 PRO A N 1
ATOM 2589 C CA . PRO A 1 328 ? -32.806 23.229 -52.638 1.00 37.50 328 PRO A CA 1
ATOM 2590 C C . PRO A 1 328 ? -32.609 24.762 -52.558 1.00 37.50 328 PRO A C 1
ATOM 2592 O O . PRO A 1 328 ? -33.580 25.465 -52.298 1.00 37.50 328 PRO A O 1
ATOM 2595 N N . GLN A 1 329 ? -31.379 25.207 -52.880 1.00 33.25 329 GLN A N 1
ATOM 2596 C CA . GLN A 1 329 ? -30.898 26.584 -53.156 1.00 33.25 329 GLN A CA 1
ATOM 2597 C C . GLN A 1 329 ? -30.514 27.424 -51.922 1.00 33.25 329 GLN A C 1
ATOM 2599 O O . GLN A 1 329 ? -31.260 27.443 -50.948 1.00 33.25 329 GLN A O 1
ATOM 2604 N N . ASP A 1 330 ? -29.338 28.061 -51.830 1.00 31.66 330 ASP A N 1
ATOM 2605 C CA . ASP A 1 330 ? -28.305 28.509 -52.804 1.00 31.66 330 ASP A CA 1
ATOM 2606 C C . ASP A 1 330 ? -26.885 28.134 -52.261 1.00 31.66 330 ASP A C 1
ATOM 2608 O O . ASP A 1 330 ? -26.717 28.081 -51.039 1.00 31.66 330 ASP A O 1
ATOM 2612 N N . ASP A 1 331 ? -25.912 27.601 -53.025 1.00 34.09 331 ASP A N 1
ATOM 2613 C CA . ASP A 1 331 ? -24.959 28.263 -53.963 1.00 34.09 331 ASP A CA 1
ATOM 2614 C C . ASP A 1 331 ? -24.275 29.486 -53.283 1.00 34.09 331 ASP A C 1
ATOM 2616 O O . ASP A 1 331 ? -24.963 30.377 -52.798 1.00 34.09 331 ASP A O 1
ATOM 2620 N N . ASP A 1 332 ? -22.960 29.577 -53.034 1.00 33.72 332 ASP A N 1
ATOM 2621 C CA . ASP A 1 332 ? -21.788 29.314 -53.879 1.00 33.72 332 ASP A CA 1
ATOM 2622 C C . ASP A 1 332 ? -20.472 29.257 -53.051 1.00 33.72 332 ASP A C 1
ATOM 2624 O O . ASP A 1 332 ? -20.393 29.873 -51.988 1.00 33.72 332 ASP A O 1
ATOM 2628 N N . GLU A 1 333 ? -19.479 28.533 -53.607 1.00 32.75 333 GLU A N 1
ATOM 2629 C CA . GLU A 1 333 ? -18.014 28.806 -53.668 1.00 32.75 333 GLU A CA 1
ATOM 2630 C C . GLU A 1 333 ? -17.225 29.021 -52.338 1.00 32.75 333 GLU A C 1
ATOM 2632 O O . GLU A 1 333 ? -17.617 29.768 -51.455 1.00 32.75 333 GLU A O 1
ATOM 2637 N N . GLU A 1 334 ? -16.103 28.358 -52.033 1.00 35.22 334 GLU A N 1
ATOM 2638 C CA . GLU A 1 334 ? -14.857 28.195 -52.793 1.00 35.22 334 GLU A CA 1
ATOM 2639 C C . GLU A 1 334 ? -14.071 26.956 -52.304 1.00 35.22 334 GLU A C 1
ATOM 2641 O O . GLU A 1 334 ? -14.010 26.654 -51.106 1.00 35.22 334 GLU A O 1
ATOM 2646 N N . ASP A 1 335 ? -13.445 26.281 -53.269 1.00 33.72 335 ASP A N 1
ATOM 2647 C CA . ASP A 1 335 ? -12.323 25.354 -53.120 1.00 33.72 335 ASP A CA 1
ATOM 2648 C C . ASP A 1 335 ? -11.117 26.028 -52.441 1.00 33.72 335 ASP A C 1
ATOM 2650 O O . ASP A 1 335 ? -10.771 27.154 -52.787 1.00 33.72 335 ASP A O 1
ATOM 2654 N N . ASP A 1 336 ? -10.385 25.297 -51.592 1.00 40.16 336 ASP A N 1
ATOM 2655 C CA . ASP A 1 336 ? -8.929 25.261 -51.780 1.00 40.16 336 ASP A CA 1
ATOM 2656 C C . ASP A 1 336 ? -8.322 23.951 -51.257 1.00 40.16 336 ASP A C 1
ATOM 2658 O O . ASP A 1 336 ? -8.250 23.657 -50.057 1.00 40.16 336 ASP A O 1
ATOM 2662 N N . ASP A 1 337 ? -7.895 23.155 -52.228 1.00 35.88 337 ASP A N 1
ATOM 2663 C CA . ASP A 1 337 ? -6.950 22.065 -52.106 1.00 35.88 337 ASP A CA 1
ATOM 2664 C C . ASP A 1 337 ? -5.587 22.612 -51.671 1.00 35.88 337 ASP A C 1
ATOM 2666 O O . ASP A 1 337 ? -4.962 23.378 -52.399 1.00 35.88 337 ASP A O 1
ATOM 2670 N N . THR A 1 338 ? -4.987 22.091 -50.598 1.00 39.78 338 THR A N 1
ATOM 2671 C CA . THR A 1 338 ? -3.546 21.805 -50.697 1.00 39.78 338 THR A CA 1
ATOM 2672 C C . THR A 1 338 ? -3.094 20.687 -49.771 1.00 39.78 338 THR A C 1
ATOM 2674 O O . THR A 1 338 ? -2.938 20.822 -48.558 1.00 39.78 338 THR A O 1
ATOM 2677 N N . ALA A 1 339 ? -2.815 19.560 -50.414 1.00 36.12 339 ALA A N 1
ATOM 2678 C CA . ALA A 1 339 ? -1.930 18.522 -49.939 1.00 36.12 339 ALA A CA 1
ATOM 2679 C C . ALA A 1 339 ? -0.511 19.064 -49.716 1.00 36.12 339 ALA A C 1
ATOM 2681 O O . ALA A 1 339 ? 0.036 19.702 -50.606 1.00 36.12 339 ALA A O 1
ATOM 2682 N N . TRP A 1 340 ? 0.133 18.683 -48.611 1.00 37.22 340 TRP A N 1
ATOM 2683 C CA . TRP A 1 340 ? 1.591 18.542 -48.579 1.00 37.22 340 TRP A CA 1
ATOM 2684 C C . TRP A 1 340 ? 1.976 17.250 -47.858 1.00 37.22 340 TRP A C 1
ATOM 2686 O O . TRP A 1 340 ? 1.849 17.095 -46.644 1.00 37.22 340 TRP A O 1
ATOM 2696 N N . ARG A 1 341 ? 2.406 16.295 -48.684 1.00 35.28 341 ARG A N 1
ATOM 2697 C CA . ARG A 1 341 ? 3.291 15.177 -48.361 1.00 35.28 341 ARG A CA 1
ATOM 2698 C C . ARG A 1 341 ? 4.712 15.566 -48.792 1.00 35.28 341 ARG A C 1
ATOM 2700 O O . ARG A 1 341 ? 4.848 16.369 -49.713 1.00 35.28 341 ARG A O 1
ATOM 2707 N N . ASN A 1 342 ? 5.677 14.840 -48.221 1.00 35.53 342 ASN A N 1
ATOM 2708 C CA . ASN A 1 342 ? 7.117 14.757 -48.524 1.00 35.53 342 ASN A CA 1
ATOM 2709 C C . ASN A 1 342 ? 7.960 15.774 -47.727 1.00 35.53 342 ASN A C 1
ATOM 2711 O O . ASN A 1 342 ? 7.586 16.937 -47.638 1.00 35.53 342 ASN A O 1
ATOM 2715 N N . ASP A 1 343 ? 9.046 15.402 -47.047 1.00 41.53 343 ASP A N 1
ATOM 2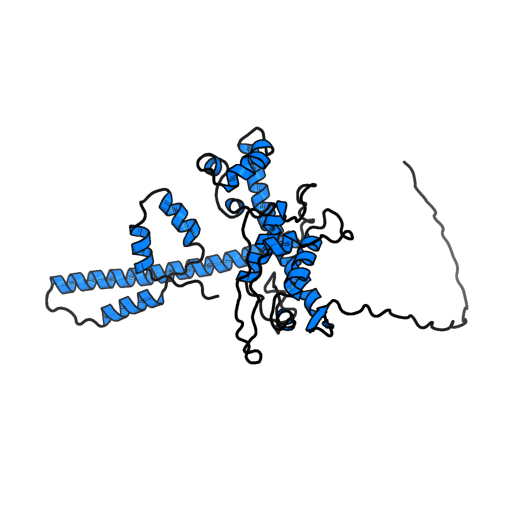716 C CA . ASP A 1 343 ? 9.932 14.223 -47.138 1.00 41.53 343 ASP A CA 1
ATOM 2717 C C . ASP A 1 343 ? 10.257 13.598 -45.769 1.00 41.53 343 ASP A C 1
ATOM 2719 O O . ASP A 1 343 ? 10.235 14.333 -44.751 1.00 41.53 343 ASP A O 1
#

Sequence (343 aa):
MTKDKLPLGKLGLAICQHDILADYHTFISCKMGDVRPDVEEGKRIAQTLSSVQQPSDLALRQLMNVVSDQSNMIVGLTAAVDSCMVRLTQLQKQLAEAVSSVVKKTPEAKLPEETCLAFENLTQLWRIPQLAVLWPDLSNAHFKSVDLNKKMQKWIRTKRGKPHDHVTACTDFFRVYLKEACEPPTLVKLYAVRISDSCAKRPELRDFPEELVEQLIGVCLDGLRLGMRELSCPVSVIALRRNPTPLSFKFGIEVLAFAGDTDEEREAEFEERKKARARWTVHVRGALQRALNDIRKYVLDANGRLVPAPKVKIIRIGSQPRTSQRTPQDDDEEDDDTAWRND

Radius of gyration: 29.44 Å; chains: 1; bounding box: 69×51×112 Å

pLDDT: mean 74.44, std 18.01, range [30.31, 96.81]

Secondary structure (DSSP, 8-state):
---PEEPHHHHHHHHHTS-TTHHHHHHHHHHSTT-EE-HHHHHHHHHHHHTSPPPSSHHHHHHHHHHHHHHHHHHHHHHHHHHHHHHHHHHHHHHHHHHHHHHTTS---PPPTT----GGG--S--EEPPEE---TT-TT-EEPPEEHHHHHHTPPPPTTS-TT-HHHHHHHHHHHHHTSSEESGGGGGGEE--SSGGG-S-TTSEEPPHHHHHHHHHHHHHHTT---GGGGTT--HHHHHHS--HHHHHHHTTTTTTS-SSHHHHHHHHHHHHHHHHHHHHHHHHHHHHHHHHHTT-EE-TTS-EEPPP------PPPPP----------------------

Organism: Heligmosomoides polygyrus (NCBI:txid6339)